Protein AF-A0A2S2NEV3-F1 (afdb_monomer)

Solvent-accessible surface area (backbone atoms only — not comparable to full-atom values): 13981 Å² total; per-residue (Å²): 134,85,84,79,85,77,78,92,77,87,83,81,94,74,100,65,97,70,77,72,80,64,88,46,71,51,73,45,65,53,62,53,90,90,50,100,52,71,47,78,79,48,74,47,76,42,93,80,89,85,88,88,88,67,68,56,50,73,43,74,71,52,70,66,55,52,51,47,40,41,74,64,59,16,31,86,47,95,90,61,68,33,57,37,25,61,34,93,91,41,74,89,42,67,18,40,54,42,71,38,59,64,42,51,47,34,48,52,48,51,51,47,64,70,60,38,57,49,65,53,99,83,68,43,59,28,48,43,63,53,59,54,50,51,40,54,48,30,60,75,70,73,49,69,69,84,44,80,68,44,69,69,57,77,54,28,86,83,48,65,83,46,47,67,49,34,51,43,63,35,21,49,46,44,26,50,40,50,51,48,42,30,75,70,69,42,88,88,31,77,77,42,62,52,32,34,50,50,27,40,50,53,30,48,54,47,34,47,75,64,37,82,35,88,83,34,67,77,56,33,18,54,92,68,82,81,74,75,82,125

Nearest PDB structures (foldseek):
  4nzd-assembly1_A  TM=4.485E-01  e=2.143E+00  Homo sapiens
  4nzd-assembly3_C  TM=4.290E-01  e=2.275E+00  Homo sapiens

Secondary structure (DSSP, 8-state):
----------S--------PPPSEEEEEEEE-SSSS-EEEEEEEEESS------SEEEE---HHHHHHHHHHT-B--SSS-B-EEEETTEEEEEEEEEE-HHHHHHHHHHHHHHHSEEE-TT--EEETHHHHHHHHHHHHHS--SSS---HHHHSGGGSTT-HHHHHHHT-HHHHHHHHHHHHTT-TT-TT-HHHHHHHHHHHHHHHHHT--BTT--GGGB---------

Sequence (230 aa):
LKYKSSSIGNSSTSNDPVLRAATQVLVILVVALDSSWKVPIGYFFHKGFSDIQDPSLTFDGPASHFSMAHTLGANLSTTNMVTFFPHPNDQKKLVHCIIDPCHALKLVRNAWSSMCVIYDGDNNKIDWGYIEKLVTLQENEGLHAGNKLRRRHLEWKQSPMKVNIAAQTLSSSVADAIDFCRSLNMKGFEDSKATTLFIRTIDRWFDILNSRNPHGVGYKSSLRSIKCLR

InterPro domains:
  IPR048365 Transposable element P transposase-like, RNase H domain, N-terminal [PF21787] (9-51)
  IPR048366 Transposable element P transposase-like, GTP-binding insertion domain [PF21788] (102-221)

Structure (mmCIF, N/CA/C/O backbone):
data_AF-A0A2S2NEV3-F1
#
_entry.id   AF-A0A2S2NEV3-F1
#
loop_
_atom_site.group_PDB
_atom_site.id
_atom_site.type_symbol
_atom_site.label_atom_id
_atom_site.label_alt_id
_atom_site.label_comp_id
_atom_site.label_asym_id
_atom_site.label_entity_id
_atom_site.label_seq_id
_atom_site.pdbx_PDB_ins_code
_atom_site.Cartn_x
_atom_site.Cartn_y
_atom_site.Cartn_z
_atom_site.occupancy
_atom_site.B_iso_or_equiv
_atom_site.auth_seq_id
_atom_site.auth_comp_id
_atom_site.auth_asym_id
_atom_site.auth_atom_id
_atom_site.pdbx_PDB_model_num
ATOM 1 N N . LEU A 1 1 ? 39.892 -8.028 -22.884 1.00 31.97 1 LEU A N 1
ATOM 2 C CA . LEU A 1 1 ? 39.213 -7.015 -23.728 1.00 31.97 1 LEU A CA 1
ATOM 3 C C . LEU A 1 1 ? 39.241 -5.688 -22.978 1.00 31.97 1 LEU A C 1
ATOM 5 O O . LEU A 1 1 ? 38.773 -5.637 -21.850 1.00 31.97 1 LEU A O 1
ATOM 9 N N . LYS A 1 2 ? 39.923 -4.677 -23.529 1.00 25.09 2 LYS A N 1
ATOM 10 C CA . LYS A 1 2 ? 40.149 -3.371 -22.887 1.00 25.09 2 LYS A CA 1
ATOM 11 C C . LYS A 1 2 ? 38.822 -2.609 -22.773 1.00 25.09 2 LYS A C 1
ATOM 13 O O . LYS A 1 2 ? 38.193 -2.352 -23.795 1.00 25.09 2 LYS A O 1
ATOM 18 N N . TYR A 1 3 ? 38.424 -2.239 -21.557 1.00 29.52 3 TYR A N 1
ATOM 19 C CA . TYR A 1 3 ? 37.298 -1.333 -21.328 1.00 29.52 3 TYR A CA 1
ATOM 20 C C . TYR A 1 3 ? 37.675 0.071 -21.805 1.00 29.52 3 TYR A C 1
ATOM 22 O O . TYR A 1 3 ? 38.648 0.659 -21.337 1.00 29.52 3 TYR A O 1
ATOM 30 N N . LYS A 1 4 ? 36.914 0.590 -22.768 1.00 25.52 4 LYS A N 1
ATOM 31 C CA . LYS A 1 4 ? 37.020 1.965 -23.249 1.00 25.52 4 LYS A CA 1
ATOM 32 C C . LYS A 1 4 ? 36.006 2.782 -22.450 1.00 25.52 4 LYS A C 1
ATOM 34 O O . LYS A 1 4 ? 34.808 2.679 -22.683 1.00 25.52 4 LYS A O 1
ATOM 39 N N . SER A 1 5 ? 36.479 3.546 -21.472 1.00 32.50 5 SER A N 1
ATOM 40 C CA . SER A 1 5 ? 35.678 4.556 -20.782 1.00 32.50 5 SER A CA 1
ATOM 41 C C . SER A 1 5 ? 35.395 5.699 -21.758 1.00 32.50 5 SER A C 1
ATOM 43 O O . SER A 1 5 ? 36.243 6.565 -21.969 1.00 32.50 5 SER A O 1
ATOM 45 N N . SER A 1 6 ? 34.235 5.687 -22.410 1.00 30.31 6 SER A N 1
ATOM 46 C CA . SER A 1 6 ? 33.765 6.825 -23.197 1.00 30.31 6 SER A CA 1
ATOM 47 C C . SER A 1 6 ? 33.043 7.805 -22.276 1.00 30.31 6 SER A C 1
ATOM 49 O O . SER A 1 6 ? 31.851 7.669 -22.012 1.00 30.31 6 SER A O 1
ATOM 51 N N . SER A 1 7 ? 33.783 8.799 -21.788 1.00 31.41 7 SER A N 1
ATOM 52 C CA . SER A 1 7 ? 33.216 10.059 -21.319 1.00 31.41 7 SER A CA 1
ATOM 53 C C . SER A 1 7 ? 32.557 10.760 -22.510 1.00 31.41 7 SER A C 1
ATOM 55 O O . SER A 1 7 ? 33.251 11.230 -23.414 1.00 31.41 7 SER A O 1
ATOM 57 N N . ILE A 1 8 ? 31.226 10.827 -22.540 1.00 34.75 8 ILE A N 1
ATOM 58 C CA . ILE A 1 8 ? 30.527 11.742 -23.448 1.00 34.75 8 ILE A CA 1
ATOM 59 C C . ILE A 1 8 ? 30.569 13.116 -22.788 1.00 34.75 8 ILE A C 1
ATOM 61 O O . ILE A 1 8 ? 29.787 13.444 -21.903 1.00 34.75 8 ILE A O 1
ATOM 65 N N . GLY A 1 9 ? 31.567 13.880 -23.199 1.00 31.25 9 GLY A N 1
ATOM 66 C CA . GLY A 1 9 ? 31.802 15.251 -22.791 1.00 31.25 9 GLY A CA 1
ATOM 67 C C . GLY A 1 9 ? 32.923 15.790 -23.654 1.00 31.25 9 GLY A C 1
ATOM 68 O O . GLY A 1 9 ? 34.056 15.870 -23.202 1.00 31.25 9 GLY A O 1
ATOM 69 N N . ASN A 1 10 ? 32.629 16.069 -24.923 1.00 32.25 10 ASN A N 1
ATOM 70 C CA . ASN A 1 10 ? 33.569 16.756 -25.794 1.00 32.25 10 ASN A CA 1
ATOM 71 C C . ASN A 1 10 ? 32.846 17.827 -26.607 1.00 32.25 10 ASN A C 1
ATOM 73 O O . ASN A 1 10 ? 32.375 17.582 -27.712 1.00 32.25 10 ASN A O 1
ATOM 77 N N . SER A 1 11 ? 32.837 19.035 -26.053 1.00 30.27 11 SER A N 1
ATOM 78 C CA . SER A 1 11 ? 33.161 20.230 -26.827 1.00 30.27 11 SER A CA 1
ATOM 79 C C . SER A 1 11 ? 33.671 21.328 -25.890 1.00 30.27 11 SER A C 1
ATOM 81 O O . SER A 1 11 ? 32.983 21.714 -24.948 1.00 30.27 11 SER A O 1
ATOM 83 N N . SER A 1 12 ? 34.868 21.823 -26.224 1.00 31.31 12 SER A N 1
ATOM 84 C CA . SER A 1 12 ? 35.506 23.095 -25.836 1.00 31.31 12 SER A CA 1
ATOM 85 C C . SER A 1 12 ? 36.009 23.296 -24.394 1.00 31.31 12 SER A C 1
ATOM 87 O O . SER A 1 12 ? 35.287 23.734 -23.510 1.00 31.31 12 SER A O 1
ATOM 89 N N . THR A 1 13 ? 37.318 23.060 -24.232 1.00 41.06 13 THR A N 1
ATOM 90 C CA . THR A 1 13 ? 38.317 23.998 -23.668 1.00 41.06 13 THR A CA 1
ATOM 91 C C . THR A 1 13 ? 37.894 24.924 -22.515 1.00 41.06 13 THR A C 1
ATOM 93 O O . THR A 1 13 ? 37.503 26.063 -22.760 1.00 41.06 13 THR A O 1
ATOM 96 N N . SER A 1 14 ? 38.160 24.515 -21.272 1.00 31.56 14 SER A N 1
ATOM 97 C CA . SER A 1 14 ? 38.677 25.402 -20.214 1.00 31.56 14 SER A CA 1
ATOM 98 C C . SER A 1 14 ? 39.238 24.580 -19.042 1.00 31.56 14 SER A C 1
ATOM 100 O O . SER A 1 14 ? 38.621 23.631 -18.566 1.00 31.56 14 SER A O 1
ATOM 102 N N . ASN A 1 15 ? 40.447 24.927 -18.594 1.00 40.84 15 ASN A N 1
ATOM 103 C CA . ASN A 1 15 ? 41.057 24.413 -17.367 1.00 40.84 15 ASN A CA 1
ATOM 104 C C . ASN A 1 15 ? 40.393 25.084 -16.152 1.00 40.84 15 ASN A C 1
ATOM 106 O O . ASN A 1 15 ? 40.937 26.054 -15.630 1.00 40.84 15 ASN A O 1
ATOM 110 N N . ASP A 1 16 ? 39.232 24.595 -15.715 1.00 38.81 16 ASP A N 1
ATOM 111 C CA . ASP A 1 16 ? 38.556 25.113 -14.517 1.00 38.81 16 ASP A CA 1
ATOM 112 C C . ASP A 1 16 ? 38.140 23.957 -13.580 1.00 38.81 16 ASP A C 1
ATOM 114 O O . ASP A 1 16 ? 37.270 23.154 -13.936 1.00 38.81 16 ASP A O 1
ATOM 118 N N . PRO A 1 17 ? 38.764 23.794 -12.394 1.00 43.88 17 PRO A N 1
ATOM 119 C CA . PRO A 1 17 ? 38.493 22.690 -11.487 1.00 43.88 17 PRO A CA 1
ATOM 120 C C . PRO A 1 17 ? 37.296 23.032 -10.596 1.00 43.88 17 PRO A C 1
ATOM 122 O O . PRO A 1 17 ? 37.393 23.057 -9.373 1.00 43.88 17 PRO A O 1
ATOM 125 N N . VAL A 1 18 ? 36.134 23.263 -11.198 1.00 44.94 18 VAL A N 1
ATOM 126 C CA . VAL A 1 18 ? 34.861 23.195 -10.475 1.00 44.94 18 VAL A CA 1
ATOM 127 C C . VAL A 1 18 ? 34.041 22.076 -11.096 1.00 44.94 18 VAL A C 1
ATOM 129 O O . VAL A 1 18 ? 33.000 22.281 -11.719 1.00 44.94 18 VAL A O 1
ATOM 132 N N . LEU A 1 19 ? 34.523 20.845 -10.900 1.00 48.38 19 LEU A N 1
ATOM 133 C CA . LEU A 1 19 ? 33.659 19.669 -10.913 1.00 48.38 19 LEU A CA 1
ATOM 134 C C . LEU A 1 19 ? 32.585 19.914 -9.851 1.00 48.38 19 LEU A C 1
ATOM 136 O O . LEU A 1 19 ? 32.807 19.706 -8.660 1.00 48.38 19 LEU A O 1
ATOM 140 N N . ARG A 1 20 ? 31.431 20.439 -10.276 1.00 53.91 20 ARG A N 1
ATOM 141 C CA . ARG A 1 20 ? 30.269 20.624 -9.405 1.00 53.91 20 ARG A CA 1
A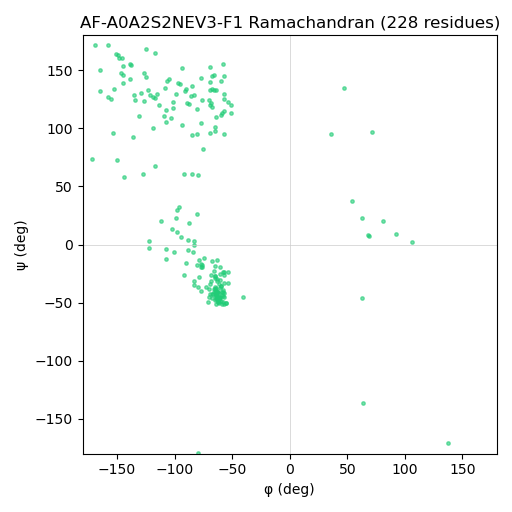TOM 142 C C . ARG A 1 20 ? 29.998 19.294 -8.708 1.00 53.91 20 ARG A C 1
ATOM 144 O O . ARG A 1 20 ? 29.768 18.294 -9.384 1.00 53.91 20 ARG A O 1
ATOM 151 N N . ALA A 1 21 ? 30.049 19.288 -7.378 1.00 62.28 21 ALA A N 1
ATOM 152 C CA . ALA A 1 21 ? 29.855 18.079 -6.591 1.00 62.28 21 ALA A CA 1
ATOM 153 C C . ALA A 1 21 ? 28.527 17.408 -6.976 1.00 62.28 21 ALA A C 1
ATOM 155 O O . ALA A 1 21 ? 27.463 18.034 -6.931 1.00 62.28 21 ALA A O 1
ATOM 156 N N . ALA A 1 22 ? 28.596 16.144 -7.393 1.00 60.12 22 ALA A N 1
ATOM 157 C CA . ALA A 1 22 ? 27.407 15.346 -7.649 1.00 60.12 22 ALA A CA 1
ATOM 158 C C . ALA A 1 22 ? 26.662 15.118 -6.327 1.00 60.12 22 ALA A C 1
ATOM 160 O O . ALA A 1 22 ? 27.270 14.764 -5.319 1.00 60.12 22 ALA A O 1
ATOM 161 N N . THR A 1 23 ? 25.345 15.319 -6.324 1.00 69.62 23 THR A N 1
ATOM 162 C CA . THR A 1 23 ? 24.507 15.140 -5.126 1.00 69.62 23 THR A CA 1
ATOM 163 C C . THR A 1 23 ? 23.960 13.722 -4.999 1.00 69.62 23 THR A C 1
ATOM 165 O O . THR A 1 23 ? 23.457 13.352 -3.942 1.00 69.62 23 THR A O 1
ATOM 168 N N . GLN A 1 24 ? 24.009 12.939 -6.081 1.00 70.38 24 GLN A N 1
ATOM 169 C CA . GLN A 1 24 ? 23.407 11.614 -6.181 1.00 70.38 24 GLN A CA 1
ATOM 170 C C . GLN A 1 24 ? 24.273 10.686 -7.042 1.00 70.38 24 GLN A C 1
ATOM 172 O O . GLN A 1 24 ? 25.008 11.131 -7.929 1.00 70.38 24 GLN A O 1
ATOM 177 N N . VAL A 1 25 ? 24.160 9.385 -6.773 1.00 72.94 25 VAL A N 1
ATOM 178 C CA . VAL A 1 25 ? 24.798 8.309 -7.538 1.00 72.94 25 VAL A CA 1
ATOM 179 C C . VAL A 1 25 ? 23.720 7.319 -7.943 1.00 72.94 25 VAL A C 1
ATOM 181 O O . VAL A 1 25 ? 23.023 6.777 -7.086 1.00 72.94 25 VAL A O 1
ATOM 184 N N . LEU A 1 26 ? 23.594 7.075 -9.242 1.00 67.81 26 LEU A N 1
ATOM 185 C CA . LEU A 1 26 ? 22.795 5.980 -9.770 1.00 67.81 26 LEU A CA 1
ATOM 186 C C . LEU A 1 26 ? 23.665 4.728 -9.800 1.00 67.81 26 LEU A C 1
ATOM 188 O O . LEU A 1 26 ? 24.756 4.760 -10.362 1.00 67.81 26 LEU A O 1
ATOM 192 N N . VAL A 1 27 ? 23.181 3.634 -9.221 1.00 70.50 27 VAL A N 1
ATOM 193 C CA . VAL A 1 27 ? 23.836 2.324 -9.283 1.00 70.50 27 VAL A CA 1
ATOM 194 C C . VAL A 1 27 ? 22.892 1.356 -9.972 1.00 70.50 27 VAL A C 1
ATOM 196 O O . VAL A 1 27 ? 21.741 1.215 -9.565 1.00 70.50 27 VAL A O 1
ATOM 199 N N . ILE A 1 28 ? 23.391 0.681 -11.002 1.00 71.25 28 ILE A N 1
ATOM 200 C CA . ILE A 1 28 ? 22.660 -0.349 -11.733 1.00 71.25 28 ILE A CA 1
ATOM 201 C C . ILE A 1 28 ? 23.155 -1.699 -11.240 1.00 71.25 28 ILE A C 1
ATOM 203 O O . ILE A 1 28 ? 24.352 -1.997 -11.303 1.00 71.25 28 ILE A O 1
ATOM 207 N N . LEU A 1 29 ? 22.229 -2.509 -10.737 1.00 74.00 29 LEU A N 1
ATOM 208 C CA . LEU A 1 29 ? 22.505 -3.861 -10.279 1.00 74.00 29 LEU A CA 1
ATOM 209 C C . LEU A 1 29 ? 21.760 -4.852 -11.160 1.00 74.00 29 LEU A C 1
ATOM 211 O O . LEU A 1 29 ? 20.545 -4.748 -11.299 1.00 74.00 29 LEU A O 1
ATOM 215 N N . VAL A 1 30 ? 22.485 -5.851 -11.656 1.00 71.12 30 VAL A N 1
ATOM 216 C CA . VAL A 1 30 ? 21.875 -7.072 -12.183 1.00 71.12 30 VAL A CA 1
ATOM 217 C C . VAL A 1 30 ? 21.604 -7.979 -10.997 1.00 71.12 30 VAL A C 1
ATOM 219 O O . VAL A 1 30 ? 22.499 -8.235 -10.183 1.00 71.12 30 VAL A O 1
ATOM 222 N N . VAL A 1 31 ? 20.372 -8.460 -10.891 1.00 74.94 31 VAL A N 1
ATOM 223 C CA . VAL A 1 31 ? 19.950 -9.421 -9.871 1.00 74.94 31 VAL A CA 1
ATOM 224 C C . VAL A 1 31 ? 19.421 -10.647 -10.590 1.00 74.94 31 VAL A C 1
ATOM 226 O O . VAL A 1 31 ? 18.575 -10.527 -11.474 1.00 74.94 31 VAL A O 1
ATOM 229 N N . ALA A 1 32 ? 19.922 -11.824 -10.227 1.00 68.94 32 ALA A N 1
ATOM 230 C CA . ALA A 1 32 ? 19.408 -13.050 -10.809 1.00 68.94 32 ALA A CA 1
ATOM 231 C C . ALA A 1 32 ? 17.983 -13.346 -10.339 1.00 68.94 32 ALA A C 1
ATOM 233 O O . ALA A 1 32 ? 17.638 -13.162 -9.173 1.00 68.94 32 ALA A O 1
ATOM 234 N N . LEU A 1 33 ? 17.162 -13.820 -11.277 1.00 69.00 33 LEU A N 1
ATOM 235 C CA . LEU A 1 33 ? 15.772 -14.195 -11.020 1.00 69.00 33 LEU A CA 1
ATOM 236 C C . LEU A 1 33 ? 15.650 -15.618 -10.458 1.00 69.00 33 LEU A C 1
ATOM 238 O O . LEU A 1 33 ? 14.738 -15.901 -9.687 1.00 69.00 33 LEU A O 1
ATOM 242 N N . ASP A 1 34 ? 16.558 -16.510 -10.849 1.00 72.06 34 ASP A N 1
ATOM 243 C CA . ASP A 1 34 ? 16.529 -17.947 -10.553 1.00 72.06 34 ASP A CA 1
ATOM 244 C C . ASP A 1 34 ? 17.583 -18.387 -9.525 1.00 72.06 34 ASP A C 1
ATOM 246 O O . ASP A 1 34 ? 17.635 -19.552 -9.131 1.00 72.06 34 ASP A O 1
ATOM 250 N N . SER A 1 35 ? 18.436 -17.463 -9.084 1.00 66.00 35 SER A N 1
ATOM 251 C CA . SER A 1 35 ? 19.573 -17.747 -8.215 1.00 66.00 35 SER A CA 1
ATOM 252 C C . SER A 1 35 ? 19.886 -16.569 -7.290 1.00 66.00 35 SER A C 1
ATOM 254 O O . SER A 1 35 ? 19.477 -15.434 -7.513 1.00 66.00 35 SER A O 1
ATOM 256 N N . SER A 1 36 ? 20.605 -16.839 -6.201 1.00 75.62 36 SER A N 1
ATOM 257 C CA . SER A 1 36 ? 20.841 -15.863 -5.128 1.00 75.62 36 SER A CA 1
ATOM 258 C C . SER A 1 36 ? 22.124 -15.055 -5.343 1.00 75.62 36 SER A C 1
ATOM 260 O O . SER A 1 36 ? 23.033 -15.106 -4.513 1.00 75.62 36 SER A O 1
ATOM 262 N N . TRP A 1 37 ? 22.216 -14.301 -6.442 1.00 72.69 37 TRP A N 1
ATOM 263 C CA . TRP A 1 37 ? 23.340 -13.387 -6.675 1.00 72.69 37 TRP A CA 1
ATOM 264 C C . TRP A 1 37 ? 22.907 -12.031 -7.239 1.00 72.69 37 TRP A C 1
ATOM 266 O O . TRP A 1 37 ? 21.852 -11.877 -7.853 1.00 72.69 37 TRP A O 1
ATOM 276 N N . LYS A 1 38 ? 23.746 -11.024 -6.983 1.00 80.69 38 LYS A N 1
ATOM 277 C CA . LYS A 1 38 ? 23.597 -9.654 -7.477 1.00 80.69 38 LYS A CA 1
ATOM 278 C C . LYS A 1 38 ? 24.969 -9.059 -7.767 1.00 80.69 38 LYS A C 1
ATOM 280 O O . LYS A 1 38 ? 25.893 -9.266 -6.979 1.00 80.69 38 LYS A O 1
ATOM 285 N N . VAL A 1 39 ? 25.099 -8.319 -8.862 1.00 71.38 39 VAL A N 1
ATOM 286 C CA . VAL A 1 39 ? 26.358 -7.677 -9.267 1.00 71.38 39 VAL A CA 1
ATOM 287 C C . VAL A 1 39 ? 26.077 -6.241 -9.715 1.00 71.38 39 VAL A C 1
ATOM 289 O O . VAL A 1 39 ? 25.188 -6.034 -10.543 1.00 71.38 39 VAL A O 1
ATOM 292 N N . PRO A 1 40 ? 26.802 -5.232 -9.194 1.00 79.62 40 PRO A N 1
ATOM 293 C CA . PRO A 1 40 ? 26.753 -3.889 -9.753 1.00 79.62 40 PRO A CA 1
ATOM 294 C C . PRO A 1 40 ? 27.446 -3.887 -11.119 1.00 79.62 40 PRO A C 1
ATOM 296 O O . PRO A 1 40 ? 28.608 -4.276 -11.228 1.00 79.62 40 PRO A O 1
ATOM 299 N N . ILE A 1 41 ? 26.740 -3.447 -12.157 1.00 78.38 41 ILE A N 1
ATOM 300 C CA . ILE A 1 41 ? 27.264 -3.413 -13.534 1.00 78.38 41 ILE A CA 1
ATOM 301 C C . ILE A 1 41 ? 27.571 -1.999 -14.023 1.00 78.38 41 ILE A C 1
ATOM 303 O O . ILE A 1 41 ? 28.251 -1.825 -15.031 1.00 78.38 41 ILE A O 1
ATOM 307 N N . GLY A 1 42 ? 27.106 -0.983 -13.299 1.00 69.62 42 GLY A N 1
ATOM 308 C CA . GLY A 1 42 ? 27.359 0.407 -13.638 1.00 69.62 42 GLY A CA 1
ATOM 309 C C . GLY A 1 42 ? 27.041 1.344 -12.486 1.00 69.62 42 GLY A C 1
ATOM 310 O O . GLY A 1 42 ? 26.164 1.071 -11.662 1.00 69.62 42 GLY A O 1
ATOM 311 N N . TYR A 1 43 ? 27.760 2.459 -12.442 1.00 73.31 43 TYR A N 1
ATOM 312 C CA . TYR A 1 43 ? 27.450 3.579 -11.568 1.00 73.31 43 TYR A CA 1
ATOM 313 C C . TYR A 1 43 ? 27.659 4.894 -12.316 1.00 73.31 43 TYR A C 1
ATOM 315 O O . TYR A 1 43 ? 28.599 5.033 -13.100 1.00 73.31 43 TYR A O 1
ATOM 323 N N . PHE A 1 44 ? 26.784 5.862 -12.063 1.00 72.19 44 PHE A N 1
ATOM 324 C CA . PHE A 1 44 ? 26.811 7.167 -12.713 1.00 72.19 44 PHE A CA 1
ATOM 325 C C . PHE A 1 44 ? 26.615 8.263 -11.664 1.00 72.19 44 PHE A C 1
ATOM 327 O O . PHE A 1 44 ? 25.636 8.261 -10.919 1.00 72.19 44 PHE A O 1
ATOM 334 N N . PHE A 1 45 ? 27.558 9.203 -11.605 1.00 69.88 45 PHE A N 1
ATOM 335 C CA . PHE A 1 45 ? 27.448 10.421 -10.801 1.00 69.88 45 PHE A CA 1
ATOM 336 C C . PHE A 1 45 ? 26.750 11.485 -11.641 1.00 69.88 45 PHE A C 1
ATOM 338 O O . PHE A 1 45 ? 27.229 11.798 -12.732 1.00 69.88 45 PHE A O 1
ATOM 345 N N . HIS A 1 46 ? 25.612 12.019 -11.191 1.00 61.53 46 HIS A N 1
ATOM 346 C CA . HIS A 1 46 ? 24.818 12.887 -12.062 1.00 61.53 46 HIS A CA 1
ATOM 347 C C . HIS A 1 46 ? 23.863 13.838 -11.295 1.00 61.53 46 HIS A C 1
ATOM 349 O O . HIS A 1 46 ? 23.710 13.750 -10.076 1.00 61.53 46 HIS A O 1
ATOM 355 N N . LYS A 1 47 ? 23.244 14.777 -12.033 1.00 54.84 47 LYS A N 1
ATOM 356 C CA . LYS A 1 47 ? 22.220 15.760 -11.619 1.00 54.84 47 LYS A CA 1
ATOM 357 C C . LYS A 1 47 ? 20.952 15.727 -12.542 1.00 54.84 47 LYS A C 1
ATOM 359 O O . LYS A 1 47 ? 20.670 16.729 -13.189 1.00 54.84 47 LYS A O 1
ATOM 364 N N . GLY A 1 48 ? 20.221 14.596 -12.649 1.00 49.84 48 GLY A N 1
ATOM 365 C CA . GLY A 1 48 ? 19.341 14.220 -13.806 1.00 49.84 48 GLY A CA 1
ATOM 366 C C . GLY A 1 48 ? 19.431 12.728 -14.269 1.00 49.84 48 GLY A C 1
ATOM 367 O O . GLY A 1 48 ? 20.037 11.929 -13.567 1.00 49.84 48 GLY A O 1
ATOM 368 N N . PHE A 1 49 ? 18.847 12.286 -15.396 1.00 52.41 49 PHE A N 1
ATOM 369 C CA . PHE A 1 49 ? 18.895 10.861 -15.834 1.00 52.41 49 PHE A CA 1
ATOM 370 C C . PHE A 1 49 ? 18.927 10.681 -17.368 1.00 52.41 49 PHE A C 1
ATOM 372 O O . PHE A 1 49 ? 18.275 11.453 -18.068 1.00 52.41 49 PHE A O 1
ATOM 379 N N . SER A 1 50 ? 19.597 9.622 -17.866 1.00 41.28 50 SER A N 1
ATOM 380 C CA . SER A 1 50 ? 19.423 9.050 -19.224 1.00 41.28 50 SER A CA 1
ATOM 381 C C . SER A 1 50 ? 19.897 7.573 -19.336 1.00 41.28 50 SER A C 1
ATOM 383 O O . SER A 1 50 ? 21.041 7.294 -18.983 1.00 41.28 50 SER A O 1
ATOM 385 N N . ASP A 1 51 ? 18.999 6.708 -19.843 1.00 41.88 51 ASP A N 1
ATOM 386 C CA . ASP A 1 51 ? 19.044 5.336 -20.432 1.00 41.88 51 ASP A CA 1
ATOM 387 C C . ASP A 1 51 ? 19.815 4.136 -19.815 1.00 41.88 51 ASP A C 1
ATOM 389 O O . ASP A 1 51 ? 20.989 4.215 -19.464 1.00 41.88 51 ASP A O 1
ATOM 393 N N . ILE A 1 52 ? 19.137 2.964 -19.765 1.00 48.31 52 ILE A N 1
ATOM 394 C CA . ILE A 1 52 ? 19.606 1.663 -19.217 1.00 48.31 52 ILE A CA 1
ATOM 395 C C . ILE A 1 52 ? 19.056 0.465 -20.039 1.00 48.31 52 ILE A C 1
ATOM 397 O O . ILE A 1 52 ? 17.914 0.507 -20.489 1.00 48.31 52 ILE A O 1
ATOM 401 N N . GLN A 1 53 ? 19.832 -0.627 -20.178 1.00 39.47 53 GLN A N 1
ATOM 402 C CA . GLN A 1 53 ? 19.430 -1.929 -20.762 1.00 39.47 53 GLN A CA 1
ATOM 403 C C . GLN A 1 53 ? 19.517 -3.068 -19.718 1.00 39.47 53 GLN A C 1
ATOM 405 O O . GLN A 1 53 ? 20.588 -3.243 -19.144 1.00 39.47 53 GLN A O 1
ATOM 410 N N . ASP A 1 54 ? 18.446 -3.852 -19.495 1.00 46.94 54 ASP A N 1
ATOM 411 C CA . ASP A 1 54 ? 18.451 -5.140 -18.746 1.00 46.94 54 ASP A CA 1
ATOM 412 C C . ASP A 1 54 ? 17.098 -5.887 -18.928 1.00 46.94 54 ASP A C 1
ATOM 414 O O . ASP A 1 54 ? 16.203 -5.274 -19.493 1.00 46.94 54 ASP A O 1
ATOM 418 N N . PRO A 1 55 ? 16.870 -7.156 -18.505 1.00 49.56 55 PRO A N 1
ATOM 419 C CA . PRO A 1 55 ? 15.639 -7.915 -18.798 1.00 49.56 55 PRO A CA 1
ATOM 420 C C . PRO A 1 55 ? 14.433 -7.552 -17.911 1.00 49.56 55 PRO A C 1
ATOM 422 O O . PRO A 1 55 ? 13.295 -7.893 -18.237 1.00 49.56 55 PRO A O 1
ATOM 425 N N . SER A 1 56 ? 14.647 -6.826 -16.812 1.00 50.31 56 SER A N 1
ATOM 426 C CA . SER A 1 56 ? 13.573 -6.171 -16.061 1.00 50.31 56 SER A CA 1
ATOM 427 C C . SER A 1 56 ? 14.098 -4.942 -15.327 1.00 50.31 56 SER A C 1
ATOM 429 O O . SER A 1 56 ? 15.127 -5.025 -14.657 1.00 50.31 56 SER A O 1
ATOM 431 N N . LEU A 1 57 ? 13.382 -3.823 -15.407 1.00 62.88 57 LEU A N 1
ATOM 432 C CA . LEU A 1 57 ? 13.764 -2.560 -14.780 1.00 62.88 57 LEU A CA 1
ATOM 433 C C . LEU A 1 57 ? 12.930 -2.342 -13.513 1.00 62.88 57 LEU A C 1
ATOM 435 O O . LEU A 1 57 ? 11.732 -2.080 -13.610 1.00 62.88 57 LEU A O 1
ATOM 439 N N . THR A 1 58 ? 13.557 -2.451 -12.335 1.00 60.38 58 THR A N 1
ATOM 440 C CA . THR A 1 58 ? 12.906 -2.139 -11.049 1.00 60.38 58 THR A CA 1
ATOM 441 C C . THR A 1 58 ? 13.275 -0.741 -10.581 1.00 60.38 58 THR A C 1
ATOM 443 O O . THR A 1 58 ? 14.458 -0.412 -10.507 1.00 60.38 58 THR A O 1
ATOM 446 N N . PHE A 1 59 ? 12.285 0.073 -10.222 1.00 66.62 59 PHE A N 1
ATOM 447 C CA . PHE A 1 59 ? 12.526 1.427 -9.725 1.00 66.62 59 PHE A CA 1
ATOM 448 C C . PHE A 1 59 ? 11.525 1.866 -8.657 1.00 66.62 59 PHE A C 1
ATOM 450 O O . PHE A 1 59 ? 10.434 1.315 -8.513 1.00 66.62 59 PHE A O 1
ATOM 457 N N . ASP A 1 60 ? 11.917 2.882 -7.894 1.00 64.44 60 ASP A N 1
ATOM 458 C CA . ASP A 1 60 ? 11.203 3.393 -6.722 1.00 64.44 60 ASP A CA 1
ATOM 459 C C . ASP A 1 60 ? 10.161 4.486 -7.049 1.00 64.44 60 ASP A C 1
ATOM 461 O O . ASP A 1 60 ? 9.527 5.010 -6.149 1.00 64.44 60 ASP A O 1
ATOM 465 N N . GLY A 1 61 ? 9.928 4.823 -8.321 1.00 60.84 61 GLY A N 1
ATOM 466 C CA . GLY A 1 61 ? 8.789 5.660 -8.742 1.00 60.84 61 GLY A CA 1
ATOM 467 C C . GLY A 1 61 ? 8.862 7.204 -8.625 1.00 60.84 61 GLY A C 1
ATOM 468 O O . GLY A 1 61 ? 7.806 7.830 -8.652 1.00 60.84 61 GLY A O 1
ATOM 469 N N . PRO A 1 62 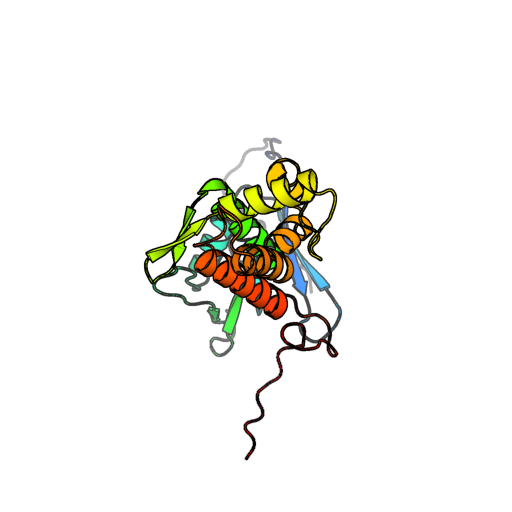? 10.015 7.892 -8.527 1.00 72.50 62 PRO A N 1
ATOM 470 C CA . PRO A 1 62 ? 10.138 9.303 -8.890 1.00 72.50 62 PRO A CA 1
ATOM 471 C C . PRO A 1 62 ? 9.735 9.582 -10.344 1.00 72.50 62 PRO A C 1
ATOM 473 O O . PRO A 1 62 ? 9.875 8.727 -11.221 1.00 72.50 62 PRO A O 1
ATOM 476 N N . ALA A 1 63 ? 9.333 10.826 -10.631 1.00 71.50 63 ALA A N 1
ATOM 477 C CA . ALA A 1 63 ? 8.975 11.278 -11.982 1.00 71.50 63 ALA A CA 1
ATOM 478 C C . ALA A 1 63 ? 10.078 11.010 -13.024 1.00 71.50 63 ALA A C 1
ATOM 480 O O . ALA A 1 63 ? 9.785 10.683 -14.171 1.00 71.50 63 ALA A O 1
ATOM 481 N N . SER A 1 64 ? 11.347 11.079 -12.619 1.00 70.81 64 SER A N 1
ATOM 482 C CA . SER A 1 64 ? 12.481 10.751 -13.483 1.00 70.81 64 SER A CA 1
ATOM 483 C C . SER A 1 64 ? 12.518 9.281 -13.902 1.00 70.81 64 SER A C 1
ATOM 485 O O . SER A 1 64 ? 12.871 8.989 -15.040 1.00 70.81 64 SER A O 1
ATOM 487 N N . HIS A 1 65 ? 12.127 8.352 -13.026 1.00 75.56 65 HIS A N 1
ATOM 488 C CA . HIS A 1 65 ? 12.089 6.926 -13.356 1.00 75.56 65 HIS A CA 1
ATOM 489 C C . HIS A 1 65 ? 10.929 6.597 -14.295 1.00 75.56 65 HIS A C 1
ATOM 491 O O . HIS A 1 65 ? 11.098 5.813 -15.226 1.00 75.56 65 HIS A O 1
ATOM 497 N N . PHE A 1 66 ? 9.786 7.266 -14.123 1.00 75.62 66 PHE A N 1
ATOM 498 C CA . PHE A 1 66 ? 8.688 7.190 -15.086 1.00 75.62 66 PHE A CA 1
ATOM 499 C C . PHE A 1 66 ? 9.074 7.775 -16.448 1.00 75.62 66 PHE A C 1
ATOM 501 O O . PHE A 1 66 ? 8.796 7.155 -17.472 1.00 75.62 66 PHE A O 1
ATOM 508 N N . SER A 1 67 ? 9.767 8.919 -16.469 1.00 76.31 67 SER A N 1
ATOM 509 C CA . SER A 1 67 ? 10.283 9.507 -17.710 1.00 76.31 67 SER A CA 1
ATOM 510 C C . SER A 1 67 ? 11.278 8.579 -18.402 1.00 76.31 67 SER A C 1
ATOM 512 O O . SER A 1 67 ? 11.214 8.429 -19.614 1.00 76.31 67 SER A O 1
ATOM 514 N N . MET A 1 68 ? 12.168 7.931 -17.646 1.00 76.81 68 MET A N 1
ATOM 515 C CA . MET A 1 68 ? 13.108 6.947 -18.182 1.00 76.81 68 MET A CA 1
ATOM 516 C C . MET A 1 68 ? 12.372 5.748 -18.793 1.00 76.81 68 MET A C 1
ATOM 518 O O . MET A 1 68 ? 12.649 5.386 -19.931 1.00 76.81 68 MET A O 1
ATOM 522 N N . ALA A 1 69 ? 11.408 5.158 -18.078 1.00 79.44 69 ALA A N 1
ATOM 523 C CA . ALA A 1 69 ? 10.613 4.047 -18.602 1.00 79.44 69 ALA A CA 1
ATOM 524 C C . ALA A 1 69 ? 9.876 4.435 -19.899 1.00 79.44 69 ALA A C 1
ATOM 526 O O . ALA A 1 69 ? 9.885 3.662 -20.856 1.00 79.44 69 ALA A O 1
ATOM 527 N N . HIS A 1 70 ? 9.326 5.654 -19.952 1.00 82.69 70 HIS A N 1
ATOM 528 C CA . HIS A 1 70 ? 8.693 6.212 -21.147 1.00 82.69 70 HIS A CA 1
ATOM 529 C C . HIS A 1 70 ? 9.663 6.350 -22.321 1.00 82.69 70 HIS A C 1
ATOM 531 O O . HIS A 1 70 ? 9.340 5.921 -23.426 1.00 82.69 70 HIS A O 1
ATOM 537 N N . THR A 1 71 ? 10.862 6.891 -22.093 1.00 83.25 71 THR A N 1
ATOM 538 C CA . THR A 1 71 ? 11.906 6.992 -23.128 1.00 83.25 71 THR A CA 1
ATOM 539 C C . THR A 1 71 ? 12.310 5.621 -23.671 1.00 83.25 71 THR A C 1
ATOM 541 O O . THR A 1 71 ? 12.534 5.481 -24.870 1.00 83.25 71 THR A O 1
ATOM 544 N N . LEU A 1 72 ? 12.333 4.594 -22.817 1.00 81.50 72 LEU A N 1
ATOM 545 C CA . LEU A 1 72 ? 12.646 3.219 -23.214 1.00 81.50 72 LEU A CA 1
ATOM 546 C C . LEU A 1 72 ? 11.501 2.526 -23.974 1.00 81.50 72 LEU A C 1
ATOM 548 O O . LEU A 1 72 ? 11.724 1.474 -24.564 1.00 81.50 72 LEU A O 1
ATOM 552 N N . GLY A 1 73 ? 10.299 3.110 -24.002 1.00 83.38 73 GLY A N 1
ATOM 553 C CA . GLY A 1 73 ? 9.136 2.594 -24.731 1.00 83.38 73 GLY A CA 1
ATOM 554 C C . GLY A 1 73 ? 8.050 1.960 -23.856 1.00 83.38 73 GLY A C 1
ATOM 555 O O . GLY A 1 73 ? 7.041 1.503 -24.390 1.00 83.38 73 GLY A O 1
ATOM 556 N N . ALA A 1 74 ? 8.212 1.956 -22.529 1.00 85.31 74 ALA A N 1
ATOM 557 C CA . ALA A 1 74 ? 7.175 1.528 -21.593 1.00 85.31 74 ALA A CA 1
ATOM 558 C C . ALA A 1 74 ? 6.287 2.714 -21.177 1.00 85.31 74 ALA A C 1
ATOM 560 O O . ALA A 1 74 ? 6.777 3.765 -20.782 1.00 85.31 74 ALA A O 1
ATOM 561 N N . ASN A 1 75 ? 4.969 2.547 -21.179 1.00 85.19 75 ASN A N 1
ATOM 562 C CA . ASN A 1 75 ? 4.020 3.560 -20.725 1.00 85.19 75 ASN A CA 1
ATOM 563 C C . ASN A 1 75 ? 3.375 3.127 -19.403 1.00 85.19 75 ASN A C 1
ATOM 565 O O . ASN A 1 75 ? 2.579 2.201 -19.372 1.00 85.19 75 ASN A O 1
ATOM 569 N N . LEU A 1 76 ? 3.683 3.798 -18.295 1.00 80.69 76 LEU A N 1
ATOM 570 C CA . LEU A 1 76 ? 3.079 3.485 -16.991 1.00 80.69 76 LEU A CA 1
ATOM 571 C C . LEU A 1 76 ? 1.922 4.424 -16.619 1.00 80.69 76 LEU A C 1
ATOM 573 O O . LEU A 1 76 ? 1.595 4.569 -15.443 1.00 80.69 76 LEU A O 1
ATOM 577 N N . SER A 1 77 ? 1.301 5.063 -17.615 1.00 80.38 77 SER A N 1
ATOM 578 C CA . SER A 1 77 ? 0.053 5.806 -17.437 1.00 80.38 77 SER A CA 1
ATOM 579 C C . SER A 1 77 ? -1.099 4.871 -17.062 1.00 80.38 77 SER A C 1
ATOM 581 O O . SER A 1 77 ? -1.199 3.750 -17.560 1.00 80.38 77 SER A O 1
ATOM 583 N N . THR A 1 78 ? -2.023 5.367 -16.239 1.00 75.31 78 THR A N 1
ATOM 584 C CA . THR A 1 78 ? -3.232 4.640 -15.823 1.00 75.31 78 THR A CA 1
ATOM 585 C C . THR A 1 78 ? -4.206 4.374 -16.971 1.00 75.31 78 THR A C 1
ATOM 587 O O . THR A 1 78 ? -5.007 3.451 -16.883 1.00 75.31 78 THR A O 1
ATOM 590 N N . THR A 1 79 ? -4.150 5.162 -18.049 1.00 78.12 79 THR A N 1
ATOM 591 C CA . THR A 1 79 ? -5.094 5.076 -19.176 1.00 78.12 79 THR A CA 1
ATOM 592 C C . THR A 1 79 ? -4.636 4.158 -20.304 1.00 78.12 79 THR A C 1
ATOM 594 O O . THR A 1 79 ? -5.470 3.641 -21.041 1.00 78.12 79 THR A O 1
ATOM 597 N N . ASN A 1 80 ? -3.327 3.961 -20.467 1.00 82.50 80 ASN A N 1
ATOM 598 C CA . ASN A 1 80 ? -2.760 3.162 -21.552 1.00 82.50 80 ASN A CA 1
ATOM 599 C C . ASN A 1 80 ? -1.452 2.511 -21.095 1.00 82.50 80 ASN A C 1
ATOM 601 O O . ASN A 1 80 ? -0.355 2.950 -21.448 1.00 82.50 80 ASN A O 1
ATOM 605 N N . MET A 1 81 ? -1.588 1.507 -20.231 1.00 85.75 81 MET A N 1
ATOM 606 C CA . MET A 1 81 ? -0.454 0.893 -19.559 1.00 85.75 81 MET A CA 1
ATOM 607 C C . MET A 1 81 ? 0.255 -0.119 -20.471 1.00 85.75 81 MET A C 1
ATOM 609 O O . MET A 1 81 ? -0.295 -1.157 -20.826 1.00 85.75 81 MET A O 1
ATOM 613 N N . VAL A 1 82 ? 1.512 0.165 -20.790 1.00 87.00 82 VAL A N 1
ATOM 614 C CA . VAL A 1 82 ? 2.470 -0.714 -21.459 1.00 87.00 82 VAL A CA 1
ATOM 615 C C . VAL A 1 82 ? 3.648 -0.920 -20.507 1.00 87.00 82 VAL A C 1
ATOM 617 O O . VAL A 1 82 ? 4.517 -0.065 -20.369 1.00 87.00 82 VAL A O 1
ATOM 620 N N . THR A 1 83 ? 3.680 -2.050 -19.806 1.00 85.25 83 THR A N 1
ATOM 621 C CA . THR A 1 83 ? 4.649 -2.321 -18.724 1.00 85.25 83 THR A CA 1
ATOM 622 C C . THR A 1 83 ? 5.961 -2.935 -19.203 1.00 85.25 83 THR A C 1
ATOM 624 O O . THR A 1 83 ? 6.688 -3.540 -18.416 1.00 85.25 83 THR A O 1
ATOM 627 N N . PHE A 1 84 ? 6.276 -2.827 -20.489 1.00 86.81 84 PHE A N 1
ATOM 628 C CA . PHE A 1 84 ? 7.465 -3.437 -21.065 1.00 86.81 84 PHE A CA 1
ATOM 629 C C . PHE A 1 84 ? 7.978 -2.655 -22.268 1.00 86.81 84 PHE A C 1
ATOM 631 O O . PHE A 1 84 ? 7.253 -1.860 -22.861 1.00 86.81 84 PHE A O 1
ATOM 638 N N . PHE A 1 85 ? 9.217 -2.933 -22.651 1.00 86.81 85 PHE A N 1
ATOM 639 C CA . PHE A 1 85 ? 9.813 -2.471 -23.898 1.00 86.81 85 PHE A CA 1
ATOM 640 C C . PHE A 1 85 ? 10.649 -3.589 -24.542 1.00 86.81 85 PHE A C 1
ATOM 642 O O . PHE A 1 85 ? 11.059 -4.521 -23.845 1.00 86.81 85 PHE A O 1
ATOM 649 N N . PRO A 1 86 ? 10.867 -3.579 -25.869 1.00 85.06 86 PRO A N 1
ATOM 650 C CA . PRO A 1 86 ? 11.643 -4.622 -26.531 1.00 85.06 86 PRO A CA 1
ATOM 651 C C . PRO A 1 86 ? 13.116 -4.569 -26.117 1.00 85.06 86 PRO A C 1
ATOM 653 O O . PRO A 1 86 ? 13.697 -3.498 -25.943 1.00 85.06 86 PRO A O 1
ATOM 656 N N . HIS A 1 87 ? 13.746 -5.736 -26.009 1.00 83.19 87 HIS A N 1
ATOM 657 C CA . HIS A 1 87 ? 15.167 -5.820 -25.730 1.00 83.19 87 HIS A CA 1
ATOM 658 C C . HIS A 1 87 ? 15.961 -5.205 -26.901 1.00 83.19 87 HIS A C 1
ATOM 660 O O . HIS A 1 87 ? 15.727 -5.543 -28.064 1.00 83.19 87 HIS A O 1
ATOM 666 N N . PRO A 1 88 ? 16.948 -4.344 -26.619 1.00 80.31 88 PRO A N 1
ATOM 667 C CA . PRO A 1 88 ? 17.635 -3.513 -27.614 1.00 80.31 88 PRO A CA 1
ATOM 668 C C . PRO A 1 88 ? 18.363 -4.311 -28.701 1.00 80.31 88 PRO A C 1
ATOM 670 O O . PRO A 1 88 ? 18.448 -3.862 -29.839 1.00 80.31 88 PRO A O 1
ATOM 673 N N . ASN A 1 89 ? 18.856 -5.508 -28.366 1.00 83.38 89 ASN A N 1
ATOM 674 C CA . ASN A 1 89 ? 19.542 -6.396 -29.313 1.00 83.38 89 ASN A CA 1
ATOM 675 C C . ASN A 1 89 ? 18.650 -7.532 -29.852 1.00 83.38 89 ASN A C 1
ATOM 677 O O . ASN A 1 89 ? 19.096 -8.294 -30.704 1.00 83.38 89 ASN A O 1
ATOM 681 N N . ASP A 1 90 ? 17.427 -7.699 -29.333 1.00 86.00 90 ASP A N 1
ATOM 682 C CA . ASP A 1 90 ? 16.521 -8.787 -29.732 1.00 86.00 90 ASP A CA 1
ATOM 683 C C . ASP A 1 90 ? 15.063 -8.378 -29.502 1.00 86.00 90 ASP A C 1
ATOM 685 O O . ASP A 1 90 ? 14.520 -8.540 -28.412 1.00 86.00 90 ASP A O 1
ATOM 689 N N . GLN A 1 91 ? 14.402 -7.882 -30.548 1.00 84.19 91 GLN A N 1
ATOM 690 C C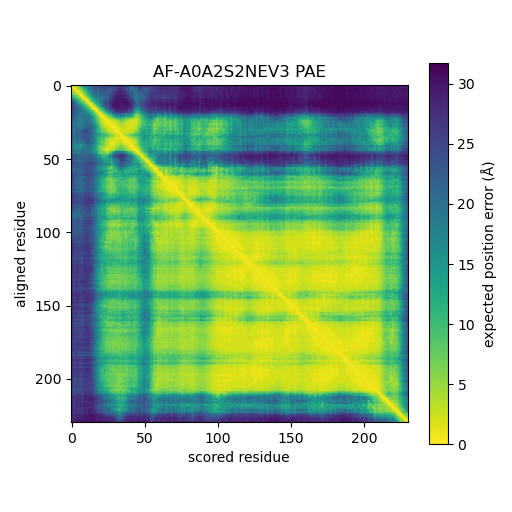A . GLN A 1 91 ? 13.028 -7.378 -30.450 1.00 84.19 91 GLN A CA 1
ATOM 691 C C . GLN A 1 91 ? 11.992 -8.441 -30.049 1.00 84.19 91 GLN A C 1
ATOM 693 O O . GLN A 1 91 ? 10.869 -8.089 -29.697 1.00 84.19 91 GLN A O 1
ATOM 698 N N . LYS A 1 92 ? 12.342 -9.736 -30.085 1.00 86.25 92 LYS A N 1
ATOM 699 C CA . LYS A 1 92 ? 11.449 -10.815 -29.636 1.00 86.25 92 LYS A CA 1
ATOM 700 C C . LYS A 1 92 ? 11.449 -10.985 -28.119 1.00 86.25 92 LYS A C 1
ATOM 702 O O . LYS A 1 92 ? 10.545 -11.623 -27.584 1.00 86.25 92 LYS A O 1
ATOM 707 N N . LYS A 1 93 ? 12.457 -10.451 -27.426 1.00 84.56 93 LYS A N 1
ATOM 708 C CA . LYS A 1 93 ? 12.545 -10.476 -25.964 1.00 84.56 93 LYS A CA 1
ATOM 709 C C . LYS A 1 93 ? 12.000 -9.175 -25.405 1.00 84.56 93 LYS A C 1
ATOM 711 O O . LYS A 1 93 ? 12.284 -8.104 -25.930 1.00 84.56 93 LYS A O 1
ATOM 716 N N . LEU A 1 94 ? 11.233 -9.276 -24.328 1.00 85.94 94 LEU A N 1
ATOM 717 C CA . LEU A 1 94 ? 10.647 -8.126 -23.653 1.00 85.94 94 LEU A CA 1
ATOM 718 C C . LEU A 1 94 ? 11.369 -7.870 -22.337 1.00 85.94 94 LEU A C 1
ATOM 720 O O . LEU A 1 94 ? 11.710 -8.802 -21.609 1.00 85.94 94 LEU A O 1
ATOM 724 N N . VAL A 1 95 ? 11.570 -6.592 -22.052 1.00 83.88 95 VAL A N 1
ATOM 725 C CA . VAL A 1 95 ? 12.058 -6.079 -20.782 1.00 83.88 95 VAL A CA 1
ATOM 726 C C . VAL A 1 95 ? 10.873 -5.540 -20.007 1.00 83.88 95 VAL A C 1
ATOM 728 O O . VAL A 1 95 ? 10.236 -4.590 -20.454 1.00 83.88 95 VAL A O 1
ATOM 731 N N . HIS A 1 96 ? 10.578 -6.120 -18.847 1.00 84.06 96 HIS A N 1
ATOM 732 C CA . HIS A 1 96 ? 9.443 -5.686 -18.031 1.00 84.06 96 HIS A CA 1
ATOM 733 C C . HIS A 1 96 ? 9.845 -4.610 -17.016 1.00 84.06 96 HIS A C 1
ATOM 735 O O . HIS A 1 96 ? 10.809 -4.765 -16.269 1.00 84.06 96 HIS A O 1
ATOM 741 N N . CYS A 1 97 ? 9.072 -3.531 -16.949 1.00 81.00 97 CYS A N 1
ATOM 742 C CA . CYS A 1 97 ? 9.205 -2.481 -15.947 1.00 81.00 97 CYS A CA 1
ATOM 743 C C . CYS A 1 97 ? 8.347 -2.824 -14.727 1.00 81.00 97 CYS A C 1
ATOM 745 O O . CYS A 1 97 ? 7.130 -2.980 -14.840 1.00 81.00 97 CYS A O 1
ATOM 747 N N . ILE A 1 98 ? 8.977 -2.915 -13.557 1.00 81.62 98 ILE A N 1
ATOM 748 C CA . ILE A 1 98 ? 8.320 -3.269 -12.297 1.00 81.62 98 ILE A CA 1
ATOM 749 C C . ILE A 1 98 ? 8.563 -2.146 -11.288 1.00 81.62 98 ILE A C 1
ATOM 751 O O . ILE A 1 98 ? 9.678 -1.664 -11.112 1.00 81.62 98 ILE A O 1
ATOM 755 N N . ILE A 1 99 ? 7.512 -1.714 -10.601 1.00 81.31 99 ILE A N 1
ATOM 756 C CA . ILE A 1 99 ? 7.645 -0.749 -9.506 1.00 81.31 99 ILE A CA 1
ATOM 757 C C . ILE A 1 99 ? 7.981 -1.518 -8.230 1.00 81.31 99 ILE A C 1
ATOM 759 O O . ILE A 1 99 ? 7.347 -2.536 -7.952 1.00 81.31 99 ILE A O 1
ATOM 763 N N . ASP A 1 100 ? 8.934 -1.022 -7.436 1.00 85.00 100 ASP A N 1
ATOM 764 C CA . ASP A 1 100 ? 9.246 -1.607 -6.128 1.00 85.00 100 ASP A CA 1
ATOM 765 C C . ASP A 1 100 ? 7.984 -1.633 -5.234 1.00 85.00 100 ASP A C 1
ATOM 767 O O . ASP A 1 100 ? 7.499 -0.566 -4.825 1.00 85.00 100 ASP A O 1
ATOM 771 N N . PRO A 1 101 ? 7.467 -2.823 -4.862 1.00 86.88 101 PRO A N 1
ATOM 772 C CA . PRO A 1 101 ? 6.270 -2.945 -4.035 1.00 86.88 101 PRO A CA 1
ATOM 773 C C . PRO A 1 101 ? 6.429 -2.274 -2.669 1.00 86.88 101 PRO A C 1
ATOM 775 O O . PRO A 1 101 ? 5.488 -1.671 -2.151 1.00 86.88 101 PRO A O 1
ATOM 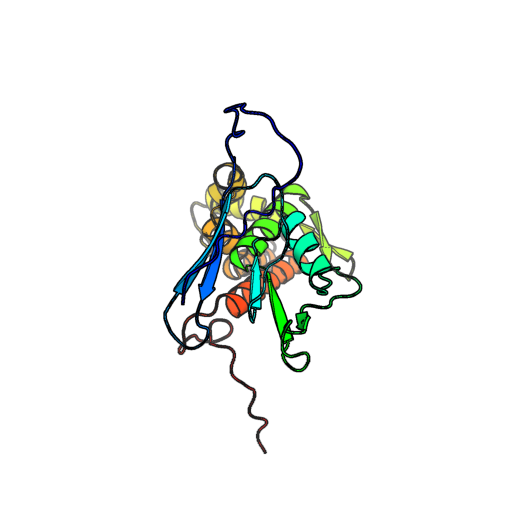778 N N . CYS A 1 102 ? 7.633 -2.334 -2.085 1.00 89.62 102 CYS A N 1
ATOM 779 C CA . CYS A 1 102 ? 7.922 -1.700 -0.802 1.00 89.62 102 CYS A CA 1
ATOM 780 C C . CYS A 1 102 ? 7.830 -0.179 -0.906 1.00 89.62 102 CYS A C 1
ATOM 782 O O . CYS A 1 102 ? 7.360 0.481 0.027 1.00 89.62 102 CYS A O 1
ATOM 784 N N . HIS A 1 103 ? 8.281 0.390 -2.026 1.00 88.00 103 HIS A N 1
ATOM 785 C CA . HIS A 1 103 ? 8.152 1.817 -2.267 1.00 88.00 103 HIS A CA 1
ATOM 786 C C . HIS A 1 103 ? 6.702 2.223 -2.530 1.00 88.00 103 HIS A C 1
ATOM 788 O O . HIS A 1 103 ? 6.194 3.124 -1.858 1.00 88.00 103 HIS A O 1
ATOM 794 N N . ALA A 1 104 ? 6.015 1.526 -3.432 1.00 90.19 104 ALA A N 1
ATOM 795 C CA . ALA A 1 104 ? 4.623 1.810 -3.757 1.00 90.19 104 ALA A CA 1
ATOM 796 C C . ALA A 1 104 ? 3.703 1.721 -2.523 1.00 90.19 104 ALA A C 1
ATOM 798 O O . ALA A 1 104 ? 2.885 2.614 -2.317 1.00 90.19 104 ALA A O 1
ATOM 799 N N . LEU A 1 105 ? 3.911 0.756 -1.619 1.00 94.31 105 LEU A N 1
ATOM 800 C CA . LEU A 1 105 ? 3.160 0.677 -0.359 1.00 94.31 105 LEU A CA 1
ATOM 801 C C . LEU A 1 105 ? 3.328 1.935 0.515 1.00 94.31 105 LEU A C 1
ATOM 803 O O . LEU A 1 105 ? 2.364 2.433 1.103 1.00 94.31 105 LEU A O 1
ATOM 807 N N . LYS A 1 106 ? 4.550 2.485 0.588 1.00 93.12 106 LYS A N 1
ATOM 808 C CA . LYS A 1 106 ? 4.812 3.740 1.311 1.00 93.12 106 LYS A CA 1
ATOM 809 C C . LYS A 1 106 ? 4.103 4.918 0.650 1.00 93.12 106 LYS A C 1
ATOM 811 O O . LYS A 1 106 ? 3.559 5.750 1.373 1.00 93.12 106 LYS A O 1
ATOM 816 N N . LEU A 1 107 ? 4.098 4.986 -0.684 1.00 91.25 107 LEU A N 1
ATOM 817 C CA . LEU A 1 107 ? 3.393 6.034 -1.426 1.00 91.25 107 LEU A CA 1
ATOM 818 C C . LEU A 1 107 ? 1.885 5.965 -1.193 1.00 91.25 107 LEU A C 1
ATOM 820 O O . LEU A 1 107 ? 1.298 6.989 -0.862 1.00 91.25 107 LEU A O 1
ATOM 824 N N . VAL A 1 108 ? 1.286 4.772 -1.265 1.00 94.06 108 VAL A N 1
ATOM 825 C CA . VAL A 1 108 ? -0.142 4.560 -0.973 1.00 94.06 108 VAL A CA 1
ATOM 826 C C . VAL A 1 108 ? -0.486 5.069 0.426 1.00 94.06 108 VAL A C 1
ATOM 828 O O . VAL A 1 108 ? -1.393 5.885 0.578 1.00 94.06 108 VAL A O 1
ATOM 831 N N . ARG A 1 109 ? 0.285 4.668 1.449 1.00 95.81 109 ARG A N 1
ATOM 832 C CA . ARG A 1 109 ? 0.087 5.137 2.831 1.00 95.81 109 ARG A CA 1
ATOM 833 C C . ARG A 1 109 ? 0.232 6.655 2.949 1.00 95.81 109 ARG A C 1
ATOM 835 O O . ARG A 1 109 ? -0.588 7.289 3.606 1.00 95.81 109 ARG A O 1
ATOM 842 N N . ASN A 1 110 ? 1.263 7.240 2.336 1.00 92.62 110 ASN A N 1
ATOM 843 C CA . ASN A 1 110 ? 1.506 8.684 2.396 1.00 92.62 110 ASN A CA 1
ATOM 844 C C . ASN A 1 110 ? 0.375 9.474 1.724 1.00 92.62 110 ASN A C 1
ATOM 846 O O . ASN A 1 110 ? -0.107 10.451 2.296 1.00 92.62 110 ASN A O 1
ATOM 850 N N . ALA A 1 111 ? -0.030 9.057 0.522 1.00 92.31 111 ALA A N 1
ATOM 851 C CA . ALA A 1 111 ? -1.072 9.706 -0.261 1.00 92.31 111 ALA A CA 1
ATOM 852 C C . ALA A 1 111 ? -2.415 9.626 0.463 1.00 92.31 111 ALA A C 1
ATOM 854 O O . ALA A 1 111 ? -3.023 10.661 0.719 1.00 92.31 111 ALA A O 1
ATOM 855 N N . TRP A 1 112 ? -2.821 8.427 0.892 1.00 96.00 112 TRP A N 1
ATOM 856 C CA . TRP A 1 112 ? -4.089 8.236 1.591 1.00 96.00 112 TRP A CA 1
ATOM 857 C C . TRP A 1 112 ? -4.148 9.022 2.907 1.00 96.00 112 TRP A C 1
ATOM 859 O O . TRP A 1 112 ? -5.112 9.745 3.142 1.00 96.00 112 TRP A O 1
ATOM 869 N N . SER A 1 113 ? -3.081 8.984 3.714 1.00 94.25 113 SER A N 1
ATOM 870 C CA . SER A 1 113 ? -3.007 9.771 4.953 1.00 94.25 113 SER A CA 1
ATOM 871 C C . SER A 1 113 ? -3.031 11.283 4.713 1.00 94.25 113 SER A C 1
ATOM 873 O O . SER A 1 113 ? -3.511 12.012 5.573 1.00 94.25 113 SER A O 1
ATOM 875 N N . SER A 1 114 ? -2.500 11.768 3.585 1.00 92.12 114 SER A N 1
ATOM 876 C CA . SER A 1 114 ? -2.466 13.208 3.279 1.00 92.12 114 SER A CA 1
ATOM 877 C C . SER A 1 114 ? -3.774 13.707 2.669 1.00 92.12 114 SER A C 1
ATOM 879 O O . SER A 1 114 ? -4.173 14.836 2.930 1.00 92.12 114 SER A O 1
ATOM 881 N N . MET A 1 115 ? -4.432 12.878 1.857 1.00 93.56 115 MET A N 1
ATOM 882 C CA . MET A 1 115 ? -5.732 13.187 1.258 1.00 93.56 115 MET A CA 1
ATOM 883 C C . MET A 1 115 ? -6.879 13.041 2.264 1.00 93.56 115 MET A C 1
ATOM 885 O O . MET A 1 115 ? -7.946 13.604 2.041 1.00 93.56 115 MET A O 1
ATOM 889 N N . CYS A 1 116 ? -6.659 12.300 3.358 1.00 96.25 116 CYS A N 1
ATOM 890 C CA . CYS A 1 116 ? -7.627 11.887 4.381 1.00 96.25 116 CYS A CA 1
ATOM 891 C C . CYS A 1 116 ? -8.755 10.995 3.845 1.00 96.25 116 CYS A C 1
ATOM 893 O O . CYS A 1 116 ? -9.062 9.965 4.435 1.00 96.25 116 CYS A O 1
ATOM 895 N N . VAL A 1 117 ? -9.358 11.355 2.717 1.00 97.06 117 VAL A N 1
ATOM 896 C CA . VAL A 1 117 ? -10.449 10.633 2.076 1.00 97.06 117 VAL A CA 1
ATOM 897 C C . VAL A 1 117 ? -10.107 10.405 0.610 1.00 97.06 117 VAL A C 1
ATOM 899 O O . VAL A 1 117 ? -9.737 11.336 -0.103 1.00 97.06 117 VAL A O 1
ATOM 902 N N . ILE A 1 118 ? -10.263 9.163 0.163 1.00 96.88 118 ILE A N 1
ATOM 903 C CA . ILE A 1 118 ? -10.254 8.779 -1.253 1.00 96.88 118 ILE A CA 1
ATOM 904 C C . ILE A 1 118 ? -11.553 8.025 -1.569 1.00 96.88 118 ILE A C 1
ATOM 906 O O . ILE A 1 118 ? -12.295 7.663 -0.655 1.00 96.88 118 ILE A O 1
ATOM 910 N N . TYR A 1 119 ? -11.839 7.803 -2.848 1.00 95.88 119 TYR A N 1
ATOM 911 C CA . TYR A 1 119 ? -13.055 7.123 -3.299 1.00 95.88 119 TYR A CA 1
ATOM 912 C C . TYR A 1 119 ? -12.696 5.931 -4.180 1.00 95.88 119 TYR A C 1
ATOM 914 O O . TYR A 1 119 ? -11.712 5.984 -4.923 1.00 95.88 119 TYR A O 1
ATOM 922 N N . ASP A 1 120 ? -13.469 4.853 -4.069 1.00 93.06 120 ASP A N 1
ATOM 923 C CA . ASP A 1 120 ? -13.376 3.734 -5.006 1.00 93.06 120 ASP A CA 1
ATOM 924 C C . ASP A 1 120 ? -14.127 4.030 -6.320 1.00 93.06 120 ASP A C 1
ATOM 926 O O . ASP A 1 120 ? -14.680 5.114 -6.518 1.00 93.06 120 ASP A O 1
ATOM 930 N N . GLY A 1 121 ? -14.122 3.065 -7.245 1.00 89.81 121 GLY A N 1
ATOM 931 C CA . GLY A 1 121 ? -14.800 3.197 -8.540 1.00 89.81 121 GLY A CA 1
ATOM 932 C C . GLY A 1 121 ? -16.325 3.312 -8.445 1.00 89.81 121 GLY A C 1
ATOM 933 O O . GLY A 1 121 ? -16.944 3.822 -9.374 1.00 89.81 121 GLY A O 1
ATOM 934 N N . ASP A 1 122 ? -16.909 2.906 -7.317 1.00 94.44 122 ASP A N 1
ATOM 935 C CA . ASP A 1 122 ? -18.344 2.976 -7.032 1.00 94.44 122 ASP A CA 1
ATOM 936 C C . ASP A 1 122 ? -18.696 4.218 -6.187 1.00 94.44 122 ASP A C 1
ATOM 938 O O . ASP A 1 122 ? -19.813 4.349 -5.687 1.00 94.44 122 ASP A O 1
ATOM 942 N N . ASN A 1 123 ? -17.746 5.149 -6.031 1.00 94.81 123 ASN A N 1
ATOM 943 C CA . ASN A 1 123 ? -17.870 6.372 -5.241 1.00 94.81 123 ASN A CA 1
ATOM 944 C C . ASN A 1 123 ? -18.106 6.133 -3.734 1.00 94.81 123 ASN A C 1
ATOM 946 O O . ASN A 1 123 ? -18.593 7.019 -3.024 1.00 94.81 123 ASN A O 1
ATOM 950 N N . ASN A 1 124 ? -17.731 4.962 -3.210 1.00 96.31 124 ASN A N 1
ATOM 951 C CA . ASN A 1 124 ? -17.740 4.723 -1.772 1.00 96.31 124 ASN A CA 1
ATOM 952 C C . ASN A 1 124 ? -16.530 5.382 -1.109 1.00 96.31 124 ASN A C 1
ATOM 954 O O . ASN A 1 124 ? -15.409 5.381 -1.625 1.00 96.31 124 ASN A O 1
ATOM 958 N N . LYS A 1 125 ? -16.757 5.905 0.095 1.00 97.56 125 LYS A N 1
ATOM 959 C CA . LYS A 1 125 ? -15.754 6.638 0.864 1.00 97.56 125 LYS A CA 1
ATOM 960 C C . LYS A 1 125 ? -14.724 5.700 1.508 1.00 97.56 125 LYS A C 1
ATOM 962 O O . LYS A 1 125 ? -15.066 4.843 2.324 1.00 97.56 125 LYS A O 1
ATOM 967 N N . ILE A 1 126 ? -13.446 5.934 1.226 1.00 98.38 126 ILE A N 1
ATOM 968 C CA . ILE A 1 126 ? -12.301 5.302 1.890 1.00 98.38 126 ILE A CA 1
ATOM 969 C C . ILE A 1 126 ? -11.648 6.352 2.794 1.00 98.38 126 ILE A C 1
ATOM 971 O O . ILE A 1 126 ? -10.976 7.273 2.327 1.00 98.38 126 ILE A O 1
ATOM 975 N N . ASP A 1 127 ? -11.862 6.228 4.100 1.00 98.06 127 ASP A N 1
ATOM 976 C CA . ASP A 1 127 ? -11.586 7.285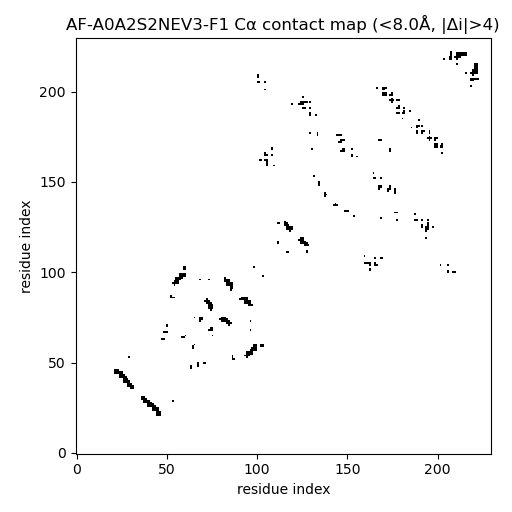 5.075 1.00 98.06 127 ASP A CA 1
ATOM 977 C C . ASP A 1 127 ? -10.449 6.886 6.026 1.00 98.06 127 ASP A C 1
ATOM 979 O O . ASP A 1 127 ? -10.539 5.905 6.769 1.00 98.06 127 ASP A O 1
ATOM 983 N N . TRP A 1 128 ? -9.374 7.674 6.021 1.00 98.00 128 TRP A N 1
ATOM 984 C CA . TRP A 1 128 ? -8.242 7.525 6.934 1.00 98.00 128 TRP A CA 1
ATOM 985 C C . TRP A 1 128 ? -8.652 7.683 8.404 1.00 98.00 128 TRP A C 1
ATOM 987 O O . TRP A 1 128 ? -8.032 7.088 9.289 1.00 98.00 128 TRP A O 1
ATOM 997 N N . GLY A 1 129 ? -9.740 8.408 8.679 1.00 97.75 129 GLY A N 1
ATOM 998 C CA . GLY A 1 129 ? -10.271 8.608 10.023 1.00 97.75 129 GLY A CA 1
ATOM 999 C C . GLY A 1 129 ? -10.620 7.303 10.747 1.00 97.75 129 GLY A C 1
ATOM 1000 O O . GLY A 1 129 ? -10.586 7.267 11.975 1.00 97.75 129 GLY A O 1
ATOM 1001 N N . TYR A 1 130 ? -10.886 6.199 10.037 1.00 98.31 130 TYR A N 1
ATOM 1002 C CA . TYR A 1 130 ? -11.072 4.892 10.685 1.00 98.31 130 TYR A CA 1
ATOM 1003 C C . TYR A 1 130 ? -9.778 4.340 11.301 1.00 98.31 130 TYR A C 1
ATOM 1005 O O . TYR A 1 130 ? -9.833 3.681 12.339 1.00 98.31 130 TYR A O 1
ATOM 1013 N N . ILE A 1 131 ? -8.613 4.644 10.716 1.00 97.94 131 ILE A N 1
ATOM 1014 C CA . ILE A 1 131 ? -7.304 4.295 11.289 1.00 97.94 131 ILE A CA 1
ATOM 1015 C C . ILE A 1 131 ? -7.075 5.103 12.568 1.00 97.94 131 ILE A C 1
ATOM 1017 O O . ILE A 1 131 ? -6.687 4.541 13.591 1.00 97.94 131 ILE A O 1
ATOM 1021 N N . GLU A 1 132 ? -7.353 6.408 12.531 1.00 97.50 132 GLU A N 1
ATOM 1022 C CA . GLU A 1 132 ? -7.216 7.294 13.693 1.00 97.50 132 GLU A CA 1
ATOM 1023 C C . GLU A 1 132 ? -8.127 6.863 14.843 1.00 97.50 132 GLU A C 1
ATOM 1025 O O . GLU A 1 132 ? -7.656 6.677 15.966 1.00 97.50 132 GLU A O 1
ATOM 1030 N N . LYS A 1 133 ? -9.409 6.616 14.548 1.00 97.62 133 LYS A N 1
ATOM 1031 C CA . LYS A 1 133 ? -10.389 6.115 15.521 1.00 97.62 133 LYS A CA 1
ATOM 1032 C C . LYS A 1 133 ? -9.962 4.785 16.129 1.00 97.62 133 LYS A C 1
ATOM 1034 O O . LYS A 1 133 ? -10.058 4.632 17.343 1.00 97.62 133 LYS A O 1
ATOM 1039 N N . LEU A 1 134 ? -9.470 3.841 15.321 1.00 97.75 134 LEU A N 1
ATOM 1040 C CA . LEU A 1 134 ? -9.011 2.550 15.834 1.00 97.75 134 LEU A CA 1
ATOM 1041 C C . LEU A 1 134 ? -7.801 2.707 16.765 1.00 97.75 134 LEU A C 1
ATOM 1043 O O . LEU A 1 134 ? -7.737 2.041 17.795 1.00 97.75 134 LEU A O 1
ATOM 1047 N N . VAL A 1 135 ? -6.844 3.579 16.436 1.00 97.31 135 VAL A N 1
ATOM 1048 C CA . VAL A 1 135 ? -5.702 3.840 17.328 1.00 97.31 135 VAL A CA 1
ATOM 1049 C C . VAL A 1 135 ? -6.180 4.419 18.656 1.00 97.31 135 VAL A C 1
ATOM 1051 O O . VAL A 1 135 ? -5.811 3.881 19.697 1.00 97.31 135 VAL A O 1
ATOM 1054 N N . THR A 1 136 ? -7.025 5.451 18.615 1.00 97.00 136 THR A N 1
ATOM 1055 C CA . THR A 1 136 ? -7.581 6.090 19.817 1.00 97.00 136 THR A CA 1
ATOM 1056 C C . THR A 1 136 ? -8.365 5.098 20.671 1.00 97.00 136 THR A C 1
ATOM 1058 O O . THR A 1 136 ? -8.186 5.058 21.884 1.00 97.00 136 THR A O 1
ATOM 1061 N N . LEU A 1 137 ? -9.186 4.248 20.049 1.00 96.56 137 LEU A N 1
ATOM 1062 C CA . LEU A 1 137 ? -9.931 3.211 20.756 1.00 96.56 137 LEU A CA 1
ATOM 1063 C C . LEU A 1 137 ? -8.993 2.252 21.497 1.00 96.56 137 LEU A C 1
ATOM 1065 O O . LEU A 1 137 ? -9.157 2.035 22.691 1.00 96.56 137 LEU A O 1
ATOM 1069 N N . GLN A 1 138 ? -7.987 1.706 20.812 1.00 96.31 138 GLN A N 1
ATOM 1070 C CA . GLN A 1 138 ? -7.076 0.730 21.422 1.00 96.31 138 GLN A CA 1
ATOM 1071 C C . GLN A 1 138 ? -6.256 1.310 22.580 1.00 96.31 138 GLN A C 1
ATOM 1073 O O . GLN A 1 138 ? -5.872 0.585 23.492 1.00 96.31 138 GLN A O 1
ATOM 1078 N N . GLU A 1 139 ? -5.961 2.605 22.554 1.00 95.75 139 GLU A N 1
ATOM 1079 C CA . GLU A 1 139 ? -5.242 3.257 23.649 1.00 95.75 139 GLU A CA 1
ATOM 1080 C C . GLU A 1 139 ? -6.144 3.586 24.827 1.00 95.75 139 GLU A C 1
ATOM 1082 O O . GLU A 1 139 ? -5.703 3.443 25.963 1.00 95.75 139 GLU A O 1
ATOM 1087 N N . ASN A 1 140 ? -7.395 3.970 24.564 1.00 95.44 140 ASN A N 1
ATOM 1088 C CA . ASN A 1 140 ? -8.387 4.191 25.611 1.00 95.44 140 ASN A CA 1
ATOM 1089 C C . ASN A 1 140 ? -8.700 2.890 26.363 1.00 95.44 140 ASN A C 1
ATOM 1091 O O . ASN A 1 140 ? -8.788 2.897 27.586 1.00 95.44 140 ASN A O 1
ATOM 1095 N N . GLU A 1 141 ? -8.823 1.774 25.640 1.00 93.56 141 GLU A N 1
ATOM 1096 C CA . GLU A 1 141 ? -9.064 0.449 26.229 1.00 93.56 141 GLU A CA 1
ATOM 1097 C C . GLU A 1 141 ? -7.797 -0.172 26.848 1.00 93.56 141 GLU A C 1
ATOM 1099 O O . GLU A 1 141 ? -7.873 -1.118 27.629 1.00 93.56 141 GLU A O 1
ATOM 1104 N N . GLY A 1 142 ? -6.607 0.301 26.462 1.00 91.94 142 GLY A N 1
ATOM 1105 C CA . GLY A 1 142 ? -5.327 -0.306 26.846 1.00 91.94 142 GLY A CA 1
ATOM 1106 C C . GLY A 1 142 ? -5.063 -1.688 26.223 1.00 91.94 142 GLY A C 1
ATOM 1107 O O . GLY A 1 142 ? -4.078 -2.343 26.574 1.00 91.94 142 GLY A O 1
ATOM 1108 N N . LEU A 1 143 ? -5.910 -2.138 25.290 1.00 90.19 143 LEU A N 1
ATOM 1109 C CA . LEU A 1 143 ? -5.843 -3.444 24.632 1.00 90.19 143 LEU A CA 1
ATOM 1110 C C . LEU A 1 143 ? -5.850 -3.305 23.105 1.00 90.19 143 LEU A C 1
ATOM 1112 O O . LEU A 1 143 ? -6.481 -2.423 22.527 1.00 90.19 143 LEU A O 1
ATOM 1116 N N . HIS A 1 144 ? -5.163 -4.228 22.427 1.00 89.19 144 HIS A N 1
ATOM 1117 C CA . HIS A 1 144 ? -5.097 -4.267 20.965 1.00 89.19 144 HIS A CA 1
ATOM 1118 C C . HIS A 1 144 ? -5.900 -5.431 20.392 1.00 89.19 144 HIS A C 1
ATOM 1120 O O . HIS A 1 144 ? -5.734 -6.574 20.817 1.00 89.19 144 HIS A O 1
ATOM 1126 N N . ALA A 1 145 ? -6.680 -5.160 19.343 1.00 89.88 145 ALA A N 1
ATOM 1127 C CA . ALA A 1 145 ? -7.475 -6.154 18.623 1.00 89.88 145 ALA A CA 1
ATOM 1128 C C . ALA A 1 145 ? -6.606 -6.966 17.638 1.00 89.88 145 ALA A C 1
ATOM 1130 O O . ALA A 1 145 ? -6.778 -6.899 16.423 1.00 89.88 145 ALA A O 1
ATOM 1131 N N . GLY A 1 146 ? -5.587 -7.663 18.154 1.00 89.25 146 GLY A N 1
ATOM 1132 C CA . GLY A 1 146 ? -4.755 -8.593 17.376 1.00 89.25 146 GLY A CA 1
ATOM 1133 C C . GLY A 1 146 ? -3.852 -7.964 16.300 1.00 89.25 146 GLY A C 1
ATOM 1134 O O . GLY A 1 146 ? -3.226 -8.689 15.529 1.00 89.25 146 GLY A O 1
ATOM 1135 N N . ASN A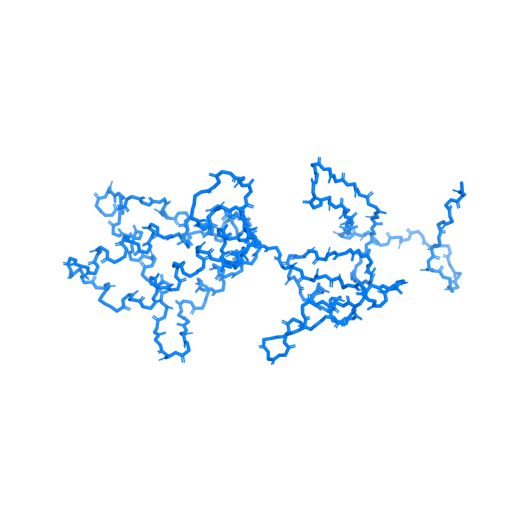 1 147 ? -3.741 -6.633 16.238 1.00 95.62 147 ASN A N 1
ATOM 1136 C CA . ASN A 1 147 ? -2.946 -5.918 15.235 1.00 95.62 147 ASN A CA 1
ATOM 1137 C C . ASN A 1 147 ? -1.781 -5.109 15.852 1.00 95.62 147 ASN A C 1
ATOM 1139 O O . ASN A 1 147 ? -1.696 -4.859 17.061 1.00 95.62 147 ASN A O 1
ATOM 1143 N N . LYS A 1 148 ? -0.846 -4.692 14.989 1.00 95.31 148 LYS A N 1
ATOM 1144 C CA . LYS A 1 148 ? 0.367 -3.941 15.368 1.00 95.31 148 LYS A CA 1
ATOM 1145 C C . LYS A 1 148 ? 0.207 -2.421 15.255 1.00 95.31 148 LYS A C 1
ATOM 1147 O O . LYS A 1 148 ? 1.183 -1.705 15.453 1.00 95.31 148 LYS A O 1
ATOM 1152 N N . LEU A 1 149 ? -0.995 -1.921 14.965 1.00 96.25 149 LEU A N 1
ATOM 1153 C CA . LEU A 1 149 ? -1.261 -0.494 14.804 1.00 96.25 149 LEU A CA 1
ATOM 1154 C C . LEU A 1 149 ? -1.100 0.239 16.146 1.00 96.25 149 LEU A C 1
ATOM 1156 O O . LEU A 1 149 ? -1.569 -0.226 17.183 1.00 96.25 149 LEU A O 1
ATOM 1160 N N . ARG A 1 150 ? -0.399 1.374 16.136 1.00 94.81 150 ARG A N 1
ATOM 1161 C CA . ARG A 1 150 ? -0.011 2.188 17.313 1.00 94.81 150 ARG A CA 1
ATOM 1162 C C . ARG A 1 150 ? 0.063 3.663 16.915 1.00 94.81 150 ARG A C 1
ATOM 1164 O O . ARG A 1 150 ? 0.279 3.909 15.729 1.00 94.81 150 ARG A O 1
ATOM 1171 N N . ARG A 1 151 ? 0.063 4.610 17.870 1.00 95.00 151 ARG A N 1
ATOM 1172 C CA . ARG A 1 151 ? 0.286 6.058 17.624 1.00 95.00 151 ARG A CA 1
ATOM 1173 C C . ARG A 1 151 ? 1.380 6.359 16.595 1.00 95.00 151 ARG A C 1
ATOM 1175 O O . ARG A 1 151 ? 1.142 7.109 15.655 1.00 95.00 151 ARG A O 1
ATOM 1182 N N . ARG A 1 152 ? 2.534 5.686 16.684 1.00 93.81 152 ARG A N 1
ATOM 1183 C CA . ARG A 1 152 ? 3.657 5.861 15.737 1.00 93.81 152 ARG A CA 1
ATOM 1184 C C . ARG A 1 152 ? 3.289 5.690 14.251 1.00 93.81 152 ARG A C 1
ATOM 1186 O O . ARG A 1 152 ? 4.037 6.130 13.385 1.00 93.81 152 ARG A O 1
ATOM 1193 N N . HIS A 1 153 ? 2.205 4.968 13.958 1.00 94.31 153 HIS A N 1
ATOM 1194 C CA . HIS A 1 153 ? 1.698 4.735 12.606 1.00 94.31 153 HIS A CA 1
ATOM 1195 C C . HIS A 1 153 ? 0.919 5.935 12.068 1.00 94.31 153 HIS A C 1
ATOM 1197 O O . HIS A 1 153 ? 0.922 6.147 10.860 1.00 94.31 153 HIS A O 1
ATOM 1203 N N . LEU A 1 154 ? 0.303 6.727 12.950 1.00 93.19 154 LEU A N 1
ATOM 1204 C CA . LEU A 1 154 ? -0.271 8.033 12.618 1.00 93.19 154 LEU A CA 1
ATOM 1205 C C . LEU A 1 154 ? 0.836 9.086 12.503 1.00 93.19 154 LEU A C 1
ATOM 1207 O O . LEU A 1 154 ? 0.868 9.871 11.563 1.00 93.19 154 LEU A O 1
ATOM 1211 N N . GLU A 1 155 ? 1.828 9.025 13.393 1.00 91.75 155 GLU A N 1
ATOM 1212 C CA . GLU A 1 155 ? 3.006 9.909 13.411 1.00 91.75 155 GLU A CA 1
ATOM 1213 C C . GLU A 1 155 ? 4.089 9.486 12.401 1.00 91.75 155 GLU A C 1
ATOM 1215 O O . GLU A 1 155 ? 5.284 9.764 12.552 1.00 91.75 155 GLU A O 1
ATOM 1220 N N . TRP A 1 156 ? 3.684 8.808 11.329 1.00 88.31 156 TRP A N 1
ATOM 1221 C CA . TRP A 1 156 ? 4.593 8.225 10.352 1.00 88.31 156 TRP A CA 1
ATOM 1222 C C . TRP A 1 156 ? 5.490 9.253 9.657 1.00 88.31 156 TRP A C 1
ATOM 1224 O O . TRP A 1 156 ? 6.534 8.869 9.132 1.00 88.31 156 TRP A O 1
ATOM 1234 N N . LYS A 1 157 ? 5.129 10.544 9.672 1.00 87.88 157 LYS A N 1
ATOM 1235 C CA . LYS A 1 157 ? 5.930 11.647 9.111 1.00 87.88 157 LYS A CA 1
ATOM 1236 C C . LYS A 1 157 ? 7.336 11.737 9.716 1.00 87.88 157 LYS A C 1
ATOM 1238 O O . LYS A 1 157 ? 8.244 12.213 9.048 1.00 87.88 157 LYS A O 1
ATOM 1243 N N . GLN A 1 158 ? 7.544 11.218 10.930 1.00 87.06 158 GLN A N 1
ATOM 1244 C CA . GLN A 1 158 ? 8.875 11.107 11.547 1.00 87.06 158 GLN A CA 1
ATOM 1245 C C . GLN A 1 158 ? 9.709 9.950 10.967 1.00 87.06 158 GLN A C 1
ATOM 1247 O O . GLN A 1 158 ? 10.922 9.880 11.142 1.00 87.06 158 GLN A O 1
ATOM 1252 N N . SER A 1 159 ? 9.063 8.997 10.294 1.00 84.81 159 SER A N 1
ATOM 1253 C CA . SER A 1 159 ? 9.707 7.829 9.691 1.00 84.81 159 SER A CA 1
ATOM 1254 C C . SER A 1 159 ? 9.061 7.422 8.354 1.00 84.81 159 SER A C 1
ATOM 1256 O O . SER A 1 159 ? 8.642 6.273 8.179 1.00 84.81 159 SER A O 1
ATOM 1258 N N . PRO A 1 160 ? 9.014 8.333 7.361 1.00 82.88 160 PRO A N 1
ATOM 1259 C CA . PRO A 1 160 ? 8.249 8.137 6.129 1.00 82.88 160 PRO A CA 1
ATOM 1260 C C . PRO A 1 160 ? 8.782 6.975 5.285 1.00 82.88 160 PRO A C 1
ATOM 1262 O O . PRO A 1 160 ? 8.026 6.320 4.572 1.00 82.88 160 PRO A O 1
ATOM 1265 N N . MET A 1 161 ? 10.071 6.661 5.409 1.00 84.12 161 MET A N 1
ATOM 1266 C CA . MET A 1 161 ? 10.729 5.589 4.660 1.00 84.12 161 MET A CA 1
ATOM 1267 C C . MET A 1 161 ? 10.586 4.194 5.275 1.00 84.12 161 MET A C 1
ATOM 1269 O O . MET A 1 161 ? 10.979 3.211 4.644 1.00 84.12 161 MET A O 1
ATOM 1273 N N . LYS A 1 162 ? 10.011 4.069 6.478 1.00 89.38 162 LYS A N 1
ATOM 1274 C CA . LYS A 1 162 ? 9.857 2.772 7.143 1.00 89.38 162 LYS A CA 1
ATOM 1275 C C . LYS A 1 162 ? 8.706 1.968 6.533 1.00 89.38 162 LYS A C 1
ATOM 1277 O O . LYS A 1 162 ? 7.537 2.222 6.813 1.00 89.38 162 LYS A O 1
ATOM 1282 N N . VAL A 1 163 ? 9.061 0.962 5.731 1.00 89.88 163 VAL A N 1
ATOM 1283 C CA . VAL A 1 163 ? 8.110 0.051 5.065 1.00 89.88 163 VAL A CA 1
ATOM 1284 C C . VAL A 1 163 ? 7.265 -0.714 6.082 1.00 89.88 163 VAL A C 1
ATOM 1286 O O . VAL A 1 163 ? 6.071 -0.883 5.873 1.00 89.88 163 VAL A O 1
ATOM 1289 N N . ASN A 1 164 ? 7.848 -1.124 7.214 1.00 93.62 164 ASN A N 1
ATOM 1290 C CA . ASN A 1 164 ? 7.110 -1.858 8.244 1.00 93.62 164 ASN A CA 1
ATOM 1291 C C . ASN A 1 164 ? 5.942 -1.050 8.832 1.00 93.62 164 ASN A C 1
ATOM 1293 O O . ASN A 1 164 ? 4.915 -1.645 9.127 1.00 93.62 164 ASN A O 1
ATOM 1297 N N . ILE A 1 165 ? 6.073 0.276 8.958 1.00 94.19 165 ILE A N 1
ATOM 1298 C CA . ILE A 1 165 ? 4.977 1.151 9.390 1.00 94.19 165 ILE A CA 1
ATOM 1299 C C . ILE A 1 165 ? 3.857 1.124 8.350 1.00 94.19 165 ILE A C 1
ATOM 1301 O O . ILE A 1 165 ? 2.710 0.902 8.708 1.00 94.19 165 ILE A O 1
ATOM 1305 N N . ALA A 1 166 ? 4.180 1.277 7.064 1.00 95.25 166 ALA A N 1
ATOM 1306 C CA . ALA A 1 166 ? 3.170 1.230 6.007 1.00 95.25 166 ALA A CA 1
ATOM 1307 C C . ALA A 1 166 ? 2.465 -0.138 5.935 1.00 95.25 166 ALA A C 1
ATOM 1309 O O . ALA A 1 166 ? 1.239 -0.187 5.915 1.00 95.25 166 ALA A O 1
ATOM 1310 N N . ALA A 1 167 ? 3.228 -1.234 5.986 1.00 95.75 167 ALA A N 1
ATOM 1311 C CA . ALA A 1 167 ? 2.695 -2.595 5.958 1.00 95.75 167 ALA A CA 1
ATOM 1312 C C . ALA A 1 167 ? 1.821 -2.920 7.171 1.00 95.75 167 ALA A C 1
ATOM 1314 O O . ALA A 1 167 ? 0.793 -3.566 7.030 1.00 95.75 167 ALA A O 1
ATOM 1315 N N . GLN A 1 168 ? 2.191 -2.457 8.366 1.00 96.56 168 GLN A N 1
ATOM 1316 C CA . GLN A 1 168 ? 1.371 -2.668 9.560 1.00 96.56 168 GLN A CA 1
ATOM 1317 C C . GLN A 1 168 ? 0.085 -1.837 9.518 1.00 96.56 168 GLN A C 1
ATOM 1319 O O . GLN A 1 168 ? -0.963 -2.354 9.903 1.00 96.56 168 GLN A O 1
ATOM 1324 N N . THR A 1 169 ? 0.137 -0.598 9.015 1.00 97.06 169 THR A N 1
ATOM 1325 C CA . THR A 1 169 ? -1.059 0.238 8.833 1.00 97.06 169 THR A CA 1
ATOM 1326 C C . THR A 1 169 ? -2.044 -0.368 7.835 1.00 97.06 169 THR A C 1
ATOM 1328 O O . THR A 1 169 ? -3.242 -0.378 8.093 1.00 97.06 169 THR A O 1
ATOM 1331 N N . LEU A 1 170 ? -1.541 -0.880 6.711 1.00 97.00 170 LEU A N 1
ATOM 1332 C CA . LEU A 1 170 ? -2.338 -1.412 5.602 1.00 97.00 170 LEU A CA 1
ATOM 1333 C C . LEU A 1 170 ? -2.495 -2.939 5.670 1.00 97.00 170 LEU A C 1
ATOM 1335 O O . LEU A 1 170 ? -2.560 -3.585 4.634 1.00 97.00 170 LEU A O 1
ATOM 1339 N N . SER A 1 171 ? -2.547 -3.517 6.872 1.00 97.50 171 SER A N 1
ATOM 1340 C CA . SER A 1 171 ? -2.623 -4.972 7.054 1.00 97.50 171 SER A CA 1
ATOM 1341 C C . SER A 1 171 ? -4.053 -5.490 7.197 1.00 97.50 171 SER A C 1
ATOM 1343 O O . SER A 1 171 ? -4.924 -4.809 7.745 1.00 97.50 171 SER A O 1
ATOM 1345 N N . SER A 1 172 ? -4.293 -6.744 6.794 1.00 97.38 172 SER A N 1
ATOM 1346 C CA . SER A 1 172 ? -5.608 -7.383 6.960 1.00 97.38 172 SER A CA 1
ATOM 1347 C C . SER A 1 172 ? -6.079 -7.416 8.418 1.00 97.38 172 SER A C 1
ATOM 1349 O O . SER A 1 172 ? -7.262 -7.223 8.660 1.00 97.38 172 SER A O 1
ATOM 1351 N N . SER A 1 173 ? -5.178 -7.540 9.400 1.00 97.56 173 SER A N 1
ATOM 1352 C CA . SER A 1 173 ? -5.566 -7.522 10.820 1.00 97.56 173 SER A CA 1
ATOM 1353 C C . SER A 1 173 ? -6.077 -6.159 11.301 1.00 97.56 173 SER A C 1
ATOM 1355 O O . SER A 1 173 ? -6.889 -6.099 12.222 1.00 97.56 173 SER A O 1
ATOM 1357 N N . VAL A 1 174 ? -5.652 -5.056 10.674 1.00 98.12 174 VAL A N 1
ATOM 1358 C CA . VAL A 1 174 ? -6.256 -3.733 10.907 1.00 98.12 174 VAL A CA 1
ATOM 1359 C C . VAL A 1 174 ? -7.667 -3.688 10.325 1.00 98.12 174 VAL A C 1
ATOM 1361 O O . VAL A 1 174 ? -8.581 -3.201 10.985 1.00 98.12 174 VAL A O 1
ATOM 1364 N N . ALA A 1 175 ? -7.868 -4.237 9.124 1.00 98.25 175 ALA A N 1
ATOM 1365 C CA . ALA A 1 175 ? -9.197 -4.332 8.525 1.00 98.25 175 ALA A CA 1
ATOM 1366 C C . ALA A 1 175 ? -10.148 -5.217 9.352 1.00 98.25 175 ALA A C 1
ATOM 1368 O O . ALA A 1 175 ? -11.301 -4.842 9.553 1.00 98.25 175 ALA A O 1
ATOM 1369 N N . ASP A 1 176 ? -9.660 -6.342 9.879 1.00 98.25 176 ASP A N 1
ATOM 1370 C CA . ASP A 1 176 ? -10.427 -7.238 10.751 1.00 98.25 176 ASP A CA 1
ATOM 1371 C C . ASP A 1 176 ? -10.830 -6.543 12.059 1.00 98.25 176 ASP A C 1
ATOM 1373 O O . ASP A 1 176 ? -11.971 -6.674 12.495 1.00 98.25 176 ASP A O 1
ATOM 1377 N N . ALA A 1 177 ? -9.936 -5.746 12.656 1.00 98.00 177 ALA A N 1
ATOM 1378 C CA . ALA A 1 177 ? -10.250 -4.966 13.852 1.00 98.00 177 ALA A CA 1
ATOM 1379 C C . ALA A 1 177 ? -11.341 -3.910 13.594 1.00 98.00 177 ALA A C 1
ATOM 1381 O O . ALA A 1 177 ? -12.263 -3.770 14.394 1.00 98.00 177 ALA A O 1
ATOM 1382 N N . ILE A 1 178 ? -11.275 -3.204 12.460 1.00 98.31 178 ILE A N 1
ATOM 1383 C CA . ILE A 1 178 ? -12.307 -2.234 12.057 1.00 98.31 178 ILE A CA 1
ATOM 1384 C C . ILE A 1 178 ? -13.652 -2.937 11.814 1.00 98.31 178 ILE A C 1
ATOM 1386 O O . ILE A 1 178 ? -14.695 -2.460 12.265 1.00 98.31 178 ILE A O 1
ATOM 1390 N N . ASP A 1 179 ? -13.638 -4.084 11.132 1.00 98.25 179 ASP A N 1
ATOM 1391 C CA . ASP A 1 179 ? -14.841 -4.883 10.896 1.00 98.25 179 ASP A CA 1
ATOM 1392 C C . ASP A 1 179 ? -15.443 -5.416 12.197 1.00 98.25 179 ASP A C 1
ATOM 1394 O O . ASP A 1 179 ? -16.665 -5.429 12.344 1.00 98.25 179 ASP A O 1
ATOM 1398 N N . PHE A 1 180 ? -14.601 -5.800 13.157 1.00 97.06 180 PHE A N 1
ATOM 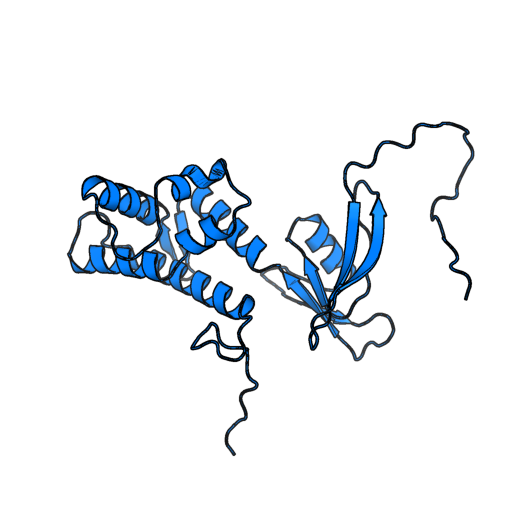1399 C CA . PHE A 1 180 ? -15.042 -6.215 14.481 1.00 97.06 180 PHE A CA 1
ATOM 1400 C C . PHE A 1 180 ? -15.743 -5.067 15.219 1.00 97.06 180 PHE A C 1
ATOM 1402 O O . PHE A 1 180 ? -16.869 -5.250 15.684 1.00 97.06 180 PHE A O 1
ATOM 1409 N N . CYS A 1 181 ? -15.164 -3.861 15.230 1.00 97.00 181 CYS A N 1
ATOM 1410 C CA . CYS A 1 181 ? -15.819 -2.671 15.788 1.00 97.00 181 CYS A CA 1
ATOM 1411 C C . CYS A 1 181 ? -17.177 -2.392 15.125 1.00 97.00 181 CYS A C 1
ATOM 1413 O O . CYS A 1 181 ? -18.156 -2.096 15.814 1.00 97.00 181 CYS A O 1
ATOM 1415 N N . ARG A 1 182 ? -17.266 -2.545 13.796 1.00 97.25 182 ARG A N 1
ATOM 1416 C CA . ARG A 1 182 ? -18.533 -2.425 13.061 1.00 97.25 182 ARG A CA 1
ATOM 1417 C C . ARG A 1 182 ? -19.539 -3.506 13.473 1.00 97.25 182 ARG A C 1
ATOM 1419 O O . ARG A 1 182 ? -20.706 -3.190 13.664 1.00 97.25 182 ARG A O 1
ATOM 1426 N N . SER A 1 183 ? -19.103 -4.755 13.656 1.00 97.06 183 SER A N 1
ATOM 1427 C CA . SER A 1 183 ? -19.974 -5.866 14.084 1.00 97.06 183 SER A CA 1
ATOM 1428 C C . SER A 1 183 ? -20.549 -5.682 15.493 1.00 97.06 183 SER A C 1
ATOM 1430 O O . SER A 1 183 ? -21.646 -6.155 15.778 1.00 97.06 183 SER A O 1
ATOM 1432 N N . LEU A 1 184 ? -19.839 -4.942 16.350 1.00 95.81 184 LEU A N 1
ATOM 1433 C CA . LEU A 1 184 ? -20.291 -4.548 17.685 1.00 95.81 184 LEU A CA 1
ATOM 1434 C C . LEU A 1 184 ? -21.187 -3.295 17.677 1.00 95.81 184 LEU A C 1
ATOM 1436 O O . LEU A 1 184 ? -21.576 -2.826 18.743 1.00 95.81 184 LEU A O 1
ATOM 1440 N N . ASN A 1 185 ? -21.510 -2.740 16.502 1.00 95.44 185 ASN A N 1
ATOM 1441 C CA . ASN A 1 185 ? -22.242 -1.480 16.341 1.00 95.44 185 ASN A CA 1
ATOM 1442 C C . ASN A 1 185 ? -21.601 -0.307 17.109 1.00 95.44 185 ASN A C 1
ATOM 1444 O O . ASN A 1 185 ? -22.292 0.543 17.675 1.00 95.44 185 ASN A O 1
ATOM 1448 N N . MET A 1 186 ? -20.265 -0.260 17.153 1.00 95.06 186 MET A N 1
ATOM 1449 C CA . MET A 1 186 ? -19.553 0.850 17.782 1.00 95.06 186 MET A CA 1
ATOM 1450 C C . MET A 1 186 ? -19.715 2.126 16.962 1.00 95.06 186 MET A C 1
ATOM 1452 O O . MET A 1 186 ? -19.475 2.134 15.751 1.00 95.06 186 MET A O 1
ATOM 1456 N N . LYS A 1 187 ? -20.049 3.224 17.649 1.00 93.75 187 LYS A N 1
ATOM 1457 C CA . LYS A 1 187 ? -20.213 4.530 17.011 1.00 93.75 187 LYS A CA 1
ATOM 1458 C C . LYS A 1 187 ? -18.945 4.954 16.277 1.00 93.75 187 LYS A C 1
ATOM 1460 O O . LYS A 1 187 ? -17.859 4.978 16.858 1.00 93.75 187 LYS A O 1
ATOM 1465 N N . GLY A 1 188 ? -19.099 5.357 15.021 1.00 93.25 188 GLY A N 1
ATOM 1466 C CA . GLY A 1 188 ? -18.023 5.878 14.185 1.00 93.25 188 GLY A CA 1
ATOM 1467 C C . GLY A 1 188 ? -17.304 4.841 13.319 1.00 93.25 188 GLY A C 1
ATOM 1468 O O . GLY A 1 188 ? -16.291 5.219 12.722 1.00 93.25 188 GLY A O 1
ATOM 1469 N N . PHE A 1 189 ? -17.804 3.602 13.231 1.00 96.94 189 PHE A N 1
ATOM 1470 C CA . PHE A 1 189 ? -17.288 2.513 12.382 1.00 96.94 189 PHE A CA 1
ATOM 1471 C C . PHE A 1 189 ? -18.318 1.949 11.382 1.00 96.94 189 PHE A C 1
ATOM 1473 O O . PHE A 1 189 ? -18.006 1.005 10.652 1.00 96.94 189 PHE A O 1
ATOM 1480 N N . GLU A 1 190 ? -19.520 2.514 11.324 1.00 94.31 190 GLU A N 1
ATOM 1481 C CA . GLU A 1 190 ? -20.683 2.002 10.591 1.00 94.31 190 GLU A CA 1
ATOM 1482 C C . GLU A 1 190 ? -20.403 1.872 9.084 1.00 94.31 190 GLU A C 1
ATOM 1484 O O . GLU A 1 190 ? -20.561 0.794 8.510 1.00 94.31 190 GLU A O 1
ATOM 1489 N N . ASP A 1 191 ? -19.844 2.917 8.469 1.00 94.50 191 ASP A N 1
ATOM 1490 C CA . ASP A 1 191 ? -19.605 2.993 7.019 1.00 94.50 191 ASP A CA 1
ATOM 1491 C C . ASP A 1 191 ? -18.162 2.631 6.624 1.00 94.50 191 ASP A C 1
ATOM 1493 O O . ASP A 1 191 ? -17.591 3.137 5.656 1.00 94.50 191 ASP A O 1
ATOM 1497 N N . SER A 1 192 ? -17.516 1.757 7.397 1.00 97.62 192 SER A N 1
ATOM 1498 C CA . SER A 1 192 ? -16.096 1.412 7.215 1.00 97.62 192 SER A CA 1
ATOM 1499 C C . SER A 1 192 ? -15.822 0.343 6.145 1.00 97.62 192 SER A C 1
ATOM 1501 O O . SER A 1 192 ? -14.666 -0.016 5.901 1.00 97.62 192 SER A O 1
ATOM 1503 N N . LYS A 1 193 ? -16.860 -0.185 5.483 1.00 97.88 193 LYS A N 1
ATOM 1504 C CA . LYS A 1 193 ? -16.754 -1.348 4.580 1.00 97.88 193 LYS A CA 1
ATOM 1505 C C . LYS A 1 193 ? -15.821 -1.110 3.388 1.00 97.88 193 LYS A C 1
ATOM 1507 O O . LYS A 1 193 ? -14.970 -1.950 3.106 1.00 97.88 193 LYS A O 1
ATOM 1512 N N . ALA A 1 194 ? -15.931 0.036 2.719 1.00 98.06 194 ALA A N 1
ATOM 1513 C CA . ALA A 1 194 ? -15.047 0.366 1.598 1.00 98.06 194 ALA A CA 1
ATOM 1514 C C . ALA A 1 194 ? -13.585 0.519 2.054 1.00 98.06 194 ALA A C 1
ATOM 1516 O O . ALA A 1 194 ? -12.663 0.031 1.402 1.00 98.06 194 ALA A O 1
ATOM 1517 N N . THR A 1 195 ? -13.369 1.102 3.238 1.00 98.31 195 THR A N 1
ATOM 1518 C CA . THR A 1 195 ? -12.027 1.274 3.815 1.00 98.31 195 THR A CA 1
ATOM 1519 C C . THR A 1 195 ? -11.358 -0.064 4.130 1.00 98.31 195 THR A C 1
ATOM 1521 O O . THR A 1 195 ? -10.199 -0.283 3.785 1.00 98.31 195 THR A O 1
ATOM 1524 N N . THR A 1 196 ? -12.083 -0.994 4.749 1.00 98.38 196 THR A N 1
ATOM 1525 C CA . THR A 1 196 ? -11.539 -2.322 5.077 1.00 98.38 196 THR A CA 1
ATOM 1526 C C . THR A 1 196 ? -11.298 -3.177 3.836 1.00 98.38 196 THR A C 1
ATOM 1528 O O . THR A 1 196 ? -10.311 -3.915 3.785 1.00 98.38 196 THR A O 1
ATOM 1531 N N . LEU A 1 197 ? -12.137 -3.048 2.801 1.00 98.25 197 LEU A N 1
ATOM 1532 C CA . LEU A 1 197 ? -11.901 -3.683 1.504 1.00 98.25 197 LEU A CA 1
ATOM 1533 C C . LEU A 1 197 ? -10.635 -3.138 0.829 1.00 98.25 197 LEU A C 1
ATOM 1535 O O . LEU A 1 197 ? -9.815 -3.924 0.349 1.00 98.25 197 LEU A O 1
ATOM 1539 N N . PHE A 1 198 ? -10.448 -1.816 0.840 1.00 98.19 198 PHE A N 1
ATOM 1540 C CA . PHE A 1 198 ? -9.244 -1.165 0.328 1.00 98.19 198 PHE A CA 1
ATOM 1541 C C . PHE A 1 198 ? -7.982 -1.682 1.032 1.00 98.19 198 PHE A C 1
ATOM 1543 O O . PHE A 1 198 ? -7.069 -2.169 0.365 1.00 98.19 198 PHE A O 1
ATOM 1550 N N . ILE A 1 199 ? -7.965 -1.681 2.372 1.00 98.31 199 ILE A N 1
ATOM 1551 C CA . ILE A 1 199 ? -6.831 -2.178 3.170 1.00 98.31 199 ILE A CA 1
ATOM 1552 C C . ILE A 1 199 ? -6.485 -3.621 2.782 1.00 98.31 199 ILE A C 1
ATOM 1554 O O . ILE A 1 199 ? -5.339 -3.909 2.445 1.00 98.31 199 ILE A O 1
ATOM 1558 N N . ARG A 1 200 ? -7.475 -4.524 2.747 1.00 98.12 200 ARG A N 1
ATOM 1559 C CA . ARG A 1 200 ? -7.242 -5.934 2.384 1.00 98.12 200 ARG A CA 1
ATOM 1560 C C . ARG A 1 200 ? -6.779 -6.122 0.945 1.00 98.12 200 ARG A C 1
ATOM 1562 O O . ARG A 1 200 ? -6.120 -7.117 0.651 1.00 98.12 200 ARG A O 1
ATOM 1569 N N . THR A 1 201 ? -7.175 -5.232 0.041 1.00 96.50 201 THR A N 1
ATOM 1570 C CA . THR A 1 201 ? -6.749 -5.278 -1.363 1.00 96.50 201 THR A CA 1
ATOM 1571 C C . THR A 1 201 ? -5.275 -4.910 -1.476 1.00 96.50 201 THR A C 1
ATOM 1573 O O . THR A 1 201 ? -4.515 -5.633 -2.119 1.00 96.50 201 THR A O 1
ATOM 1576 N N . ILE A 1 202 ? -4.853 -3.848 -0.784 1.00 96.31 202 ILE A N 1
ATOM 1577 C CA . ILE A 1 202 ? -3.450 -3.428 -0.744 1.00 96.31 202 ILE A CA 1
ATOM 1578 C C . ILE A 1 202 ? -2.570 -4.460 -0.027 1.00 96.31 202 ILE A C 1
ATOM 1580 O O . ILE A 1 202 ? -1.497 -4.782 -0.533 1.00 96.31 202 ILE A O 1
ATOM 1584 N N . ASP A 1 203 ? -3.029 -5.023 1.094 1.00 95.25 203 ASP A N 1
ATOM 1585 C CA . ASP A 1 203 ? -2.305 -6.070 1.830 1.00 95.25 203 ASP A CA 1
ATOM 1586 C C . ASP A 1 203 ? -2.041 -7.295 0.941 1.00 95.25 203 ASP A C 1
ATOM 1588 O O . ASP A 1 203 ? -0.904 -7.739 0.791 1.00 95.25 203 ASP A O 1
ATOM 1592 N N . ARG A 1 204 ? -3.086 -7.784 0.254 1.00 92.50 204 ARG A N 1
ATOM 1593 C CA . ARG A 1 204 ? -2.976 -8.906 -0.690 1.00 92.50 204 ARG A CA 1
ATOM 1594 C C . ARG A 1 204 ? -2.038 -8.595 -1.848 1.00 92.50 204 ARG A C 1
ATOM 1596 O O . ARG A 1 204 ? -1.202 -9.427 -2.187 1.00 92.50 204 ARG A O 1
ATOM 1603 N N . TRP A 1 205 ? -2.167 -7.413 -2.449 1.00 93.19 205 TRP A N 1
ATOM 1604 C CA . TRP A 1 205 ? -1.279 -6.965 -3.522 1.00 93.19 205 TRP A CA 1
ATOM 1605 C C . TRP A 1 205 ? 0.189 -6.957 -3.069 1.00 93.19 205 TRP A C 1
ATOM 1607 O O . TRP A 1 205 ? 1.056 -7.477 -3.775 1.00 93.19 205 TRP A O 1
ATOM 1617 N N . PHE A 1 206 ? 0.466 -6.436 -1.871 1.00 91.56 206 PHE A N 1
ATOM 1618 C CA . PHE A 1 206 ? 1.820 -6.375 -1.330 1.00 91.56 206 PHE A CA 1
ATOM 1619 C C . PHE A 1 206 ? 2.382 -7.767 -1.014 1.00 91.56 206 PHE A C 1
ATOM 1621 O O . PHE A 1 206 ? 3.533 -8.049 -1.347 1.00 91.56 206 PHE A O 1
ATOM 1628 N N . ASP A 1 207 ? 1.573 -8.651 -0.427 1.00 87.75 207 ASP A N 1
ATOM 1629 C CA . ASP A 1 207 ? 1.969 -10.028 -0.119 1.00 87.75 207 ASP A CA 1
ATOM 1630 C C . ASP A 1 207 ? 2.309 -10.838 -1.378 1.00 87.75 207 ASP A C 1
ATOM 1632 O O . ASP A 1 207 ? 3.313 -11.553 -1.384 1.00 87.75 207 ASP A O 1
ATOM 1636 N N . ILE A 1 208 ? 1.524 -10.683 -2.453 1.00 84.44 208 ILE A N 1
ATOM 1637 C CA . ILE A 1 208 ? 1.774 -11.350 -3.740 1.00 84.44 208 ILE A CA 1
ATOM 1638 C C . ILE A 1 208 ? 3.130 -10.917 -4.307 1.00 84.44 208 ILE A C 1
ATOM 1640 O O . ILE A 1 208 ? 3.959 -11.759 -4.664 1.00 84.44 208 ILE A O 1
ATOM 1644 N N . LEU A 1 209 ? 3.372 -9.603 -4.362 1.00 83.12 209 LEU A N 1
ATOM 1645 C CA . LEU A 1 209 ? 4.578 -9.041 -4.974 1.00 83.12 209 LEU A CA 1
ATOM 1646 C C . LEU A 1 209 ? 5.831 -9.156 -4.100 1.00 83.12 209 LEU A C 1
ATOM 1648 O O . LEU A 1 209 ? 6.944 -9.015 -4.603 1.00 83.12 209 LEU A O 1
ATOM 1652 N N . ASN A 1 210 ? 5.670 -9.413 -2.803 1.00 82.56 210 ASN A N 1
ATOM 1653 C CA . ASN A 1 210 ? 6.772 -9.601 -1.863 1.00 82.56 210 ASN A CA 1
ATOM 1654 C C . ASN A 1 210 ? 6.865 -11.049 -1.345 1.00 82.56 210 ASN A C 1
ATOM 1656 O O . ASN A 1 210 ? 7.477 -11.311 -0.303 1.00 82.56 210 ASN A O 1
ATOM 1660 N N . SER A 1 211 ? 6.275 -12.005 -2.067 1.00 76.31 211 SER A N 1
ATOM 1661 C CA . SER A 1 211 ? 6.399 -13.428 -1.762 1.00 76.31 211 SER A CA 1
ATOM 1662 C C . SER A 1 211 ? 7.843 -13.895 -1.995 1.00 76.31 211 SER A C 1
ATOM 1664 O O . SER A 1 211 ? 8.402 -13.800 -3.083 1.00 76.31 211 SER A O 1
ATOM 1666 N N . ARG A 1 212 ? 8.494 -14.373 -0.929 1.00 66.69 212 ARG A N 1
ATOM 1667 C CA . ARG A 1 212 ? 9.891 -14.860 -0.959 1.00 66.69 212 ARG A CA 1
ATOM 1668 C C . ARG A 1 212 ? 10.038 -16.304 -0.493 1.00 66.69 212 ARG A C 1
ATOM 1670 O O . ARG A 1 212 ? 11.144 -16.831 -0.476 1.00 66.69 212 ARG A O 1
ATOM 1677 N N . ASN A 1 213 ? 8.941 -16.933 -0.068 1.00 64.38 213 ASN A N 1
ATOM 1678 C CA . ASN A 1 213 ? 8.965 -18.260 0.530 1.00 64.38 213 ASN A CA 1
ATOM 1679 C C . ASN A 1 213 ? 8.374 -19.303 -0.440 1.00 64.38 213 ASN A C 1
ATOM 1681 O O . ASN A 1 213 ? 7.168 -19.265 -0.695 1.00 64.38 213 ASN A O 1
ATOM 1685 N N . PRO A 1 214 ? 9.169 -20.277 -0.922 1.00 59.72 214 PRO A N 1
ATOM 1686 C CA . PRO A 1 214 ? 8.674 -21.405 -1.723 1.00 59.72 214 PRO A CA 1
ATOM 1687 C C . PRO A 1 214 ? 7.587 -22.238 -1.018 1.00 59.72 214 PRO A C 1
ATOM 1689 O O . PRO A 1 214 ? 6.738 -22.848 -1.674 1.00 59.72 214 PRO A O 1
ATOM 1692 N N . HIS A 1 215 ? 7.599 -22.229 0.319 1.00 60.03 215 HIS A N 1
ATOM 1693 C CA . HIS A 1 215 ? 6.618 -22.866 1.202 1.00 60.03 215 HIS A CA 1
ATOM 1694 C C . HIS A 1 215 ? 5.612 -21.869 1.794 1.00 60.03 215 HIS A C 1
ATOM 1696 O O . HIS A 1 215 ? 4.921 -22.188 2.760 1.00 60.03 215 HIS A O 1
ATOM 1702 N N . GLY A 1 216 ? 5.546 -20.642 1.266 1.00 61.03 216 GLY A N 1
ATOM 1703 C CA . GLY A 1 216 ? 4.526 -19.684 1.671 1.00 61.03 216 GLY A CA 1
ATOM 1704 C C . GLY A 1 216 ? 3.132 -20.274 1.459 1.00 61.03 216 GLY A C 1
ATOM 1705 O O . GLY A 1 216 ? 2.908 -21.031 0.517 1.00 61.03 216 GLY A O 1
ATOM 1706 N N . VAL A 1 217 ? 2.201 -19.943 2.349 1.00 60.97 217 VAL A N 1
ATOM 1707 C CA . VAL A 1 217 ? 0.800 -20.375 2.265 1.00 60.97 217 VAL A CA 1
ATOM 1708 C C . VAL A 1 217 ? -0.049 -19.192 1.798 1.00 60.97 217 VAL A C 1
ATOM 1710 O O . VAL A 1 217 ? 0.215 -18.045 2.169 1.00 60.97 217 VAL A O 1
ATOM 1713 N N . GLY A 1 218 ? -1.061 -19.457 0.970 1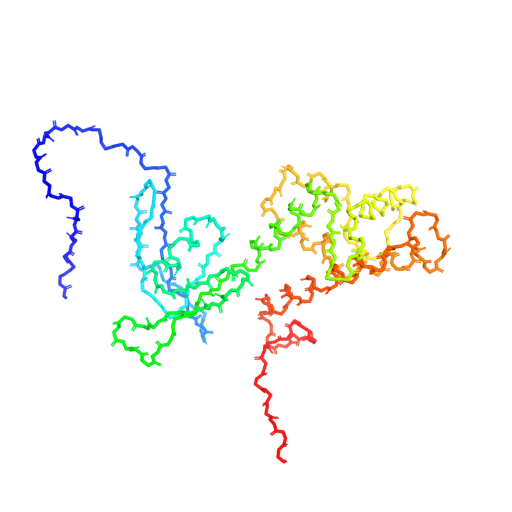.00 75.81 218 GLY A N 1
ATOM 1714 C CA . GLY A 1 218 ? -1.958 -18.425 0.443 1.00 75.81 218 GLY A CA 1
ATOM 1715 C C . GLY A 1 218 ? -1.233 -17.407 -0.442 1.00 75.81 218 GLY A C 1
ATOM 1716 O O . GLY A 1 218 ? -0.387 -17.775 -1.255 1.00 75.81 218 GLY A O 1
ATOM 1717 N N . TYR A 1 219 ? -1.535 -16.118 -0.269 1.00 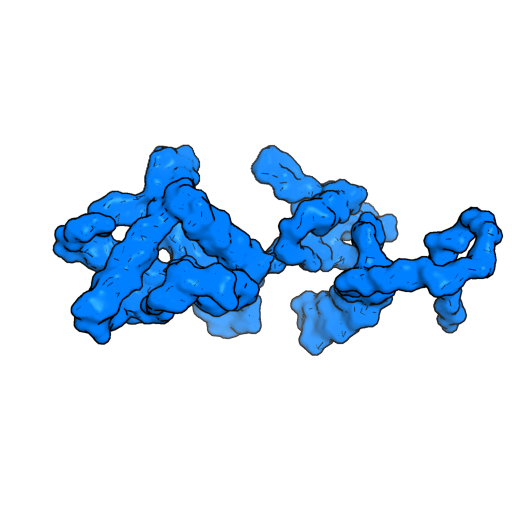68.44 219 TYR A N 1
ATOM 1718 C CA . TYR A 1 219 ? -0.981 -15.024 -1.087 1.00 68.44 219 TYR A CA 1
ATOM 1719 C C . TYR A 1 219 ? 0.523 -14.785 -0.905 1.00 68.44 219 TYR A C 1
ATOM 1721 O O . TYR A 1 219 ? 1.137 -14.123 -1.730 1.00 68.44 219 TYR A O 1
ATOM 1729 N N . LYS A 1 220 ? 1.124 -15.353 0.147 1.00 66.62 220 LYS A N 1
ATOM 1730 C CA . LYS A 1 220 ? 2.573 -15.297 0.398 1.00 66.62 220 LYS A CA 1
ATOM 1731 C C . LYS A 1 220 ? 3.339 -16.441 -0.269 1.00 66.62 220 LYS A C 1
ATOM 1733 O O . LYS A 1 220 ? 4.563 -16.506 -0.138 1.00 66.62 220 LYS A O 1
ATOM 1738 N N . SER A 1 221 ? 2.627 -17.376 -0.902 1.00 62.66 221 SER A N 1
ATOM 1739 C CA . SER A 1 221 ? 3.223 -18.450 -1.698 1.00 62.66 221 SER A CA 1
ATOM 1740 C C . SER A 1 221 ? 3.844 -17.892 -2.977 1.00 62.66 221 SER A C 1
ATOM 1742 O O . SER A 1 221 ? 3.417 -16.852 -3.477 1.00 62.66 221 SER A O 1
ATOM 1744 N N . SER A 1 222 ? 4.860 -18.574 -3.509 1.00 59.50 222 SER A N 1
ATOM 1745 C CA . SER A 1 222 ? 5.400 -18.223 -4.822 1.00 59.50 222 SER A CA 1
ATOM 1746 C C . SER A 1 222 ? 4.312 -18.330 -5.892 1.00 59.50 222 SER A C 1
ATOM 1748 O O . SER A 1 222 ? 3.513 -19.268 -5.880 1.00 59.50 222 SER A O 1
ATOM 1750 N N . LEU A 1 223 ? 4.292 -17.391 -6.843 1.00 62.59 223 LEU A N 1
ATOM 1751 C CA . LEU A 1 223 ? 3.404 -17.472 -8.001 1.00 62.59 223 LEU A CA 1
ATOM 1752 C C . LEU A 1 223 ? 3.720 -18.753 -8.786 1.00 62.59 223 LEU A C 1
ATOM 1754 O O . LEU A 1 223 ? 4.795 -18.898 -9.367 1.00 62.59 223 LEU A O 1
ATOM 1758 N N . ARG A 1 224 ? 2.788 -19.709 -8.779 1.00 59.09 224 ARG A N 1
ATOM 1759 C CA . ARG A 1 224 ? 2.903 -20.964 -9.532 1.00 59.09 224 ARG A CA 1
ATOM 1760 C C . ARG A 1 224 ? 2.145 -20.825 -10.844 1.00 59.09 224 ARG A C 1
ATOM 1762 O O . ARG A 1 224 ? 1.039 -20.293 -10.869 1.00 59.09 224 ARG A O 1
ATOM 1769 N N . SER A 1 225 ? 2.720 -21.341 -11.929 1.00 47.97 225 SER A N 1
ATOM 1770 C CA . SER A 1 225 ? 1.977 -21.524 -13.177 1.00 47.97 225 SER A CA 1
ATOM 1771 C C . SER A 1 225 ? 0.755 -22.400 -12.893 1.00 47.97 225 SER A C 1
ATOM 1773 O O . SER A 1 225 ? 0.892 -23.496 -12.339 1.00 47.97 225 SER A O 1
ATOM 1775 N N . ILE A 1 226 ? -0.437 -21.912 -13.250 1.00 43.47 226 ILE A N 1
ATOM 1776 C CA . ILE A 1 226 ? -1.649 -22.728 -13.271 1.00 43.47 226 ILE A CA 1
ATOM 1777 C C . ILE A 1 226 ? -1.413 -23.786 -14.349 1.00 43.47 226 ILE A C 1
ATOM 1779 O O . ILE A 1 226 ? -1.583 -23.529 -15.540 1.00 43.47 226 ILE A O 1
ATOM 1783 N N . LYS A 1 227 ? -0.998 -24.989 -13.943 1.00 37.88 227 LYS A N 1
ATOM 1784 C CA . LYS A 1 227 ? -1.171 -26.161 -14.796 1.00 37.88 227 LYS A CA 1
ATOM 1785 C C . LYS A 1 227 ? -2.674 -26.353 -14.913 1.00 37.88 227 LYS A C 1
ATOM 1787 O O . LYS A 1 227 ? -3.310 -26.818 -13.973 1.00 37.88 227 LYS A O 1
ATOM 1792 N N . CYS A 1 228 ? -3.231 -25.916 -16.038 1.00 34.84 228 CYS A N 1
ATOM 1793 C CA . CYS A 1 228 ? -4.577 -26.279 -16.444 1.00 34.84 228 CYS A CA 1
ATOM 1794 C C . CYS A 1 228 ? -4.651 -27.810 -16.345 1.00 34.84 228 CYS A C 1
ATOM 1796 O O . CYS A 1 228 ? -3.881 -28.503 -17.016 1.00 34.84 228 CYS A O 1
ATOM 1798 N N . LEU A 1 229 ? -5.461 -28.320 -15.415 1.00 36.22 229 LEU A N 1
ATOM 1799 C CA . LEU A 1 229 ? -5.758 -29.744 -15.330 1.00 36.22 229 LEU A CA 1
ATOM 1800 C C . LEU A 1 229 ? -6.385 -30.124 -16.677 1.00 36.22 229 LEU A C 1
ATOM 1802 O O . LEU A 1 229 ? -7.432 -29.586 -17.032 1.00 36.22 229 LEU A O 1
ATOM 1806 N N . ARG A 1 230 ? -5.679 -30.954 -17.448 1.00 34.50 230 ARG A N 1
ATOM 1807 C CA . ARG A 1 230 ? -6.274 -31.708 -18.553 1.00 34.50 230 ARG A CA 1
ATOM 1808 C C . ARG A 1 230 ? -7.081 -32.860 -17.984 1.00 34.50 230 ARG A C 1
ATOM 1810 O O . ARG A 1 230 ? -6.605 -33.436 -16.979 1.00 34.50 230 ARG A O 1
#

Mean predicted aligned error: 11.84 Å

Radius of gyration: 22.95 Å; Cα contacts (8 Å, |Δi|>4): 273; chains: 1; bounding box: 63×57×57 Å

Organism: Schizaphis graminum (NCBI:txid13262)

Foldseek 3Di:
DDDDPDDPDDDDDDPDPCPPAQPDKDWDKDADPVDGDIDTPDMDRDDADEDDADQEAEDLDDPRVQVRCVVQPAHCDPVDGRQWHAHPVGRVGIYGYDYDLLNVLLVVLVVCLVVQWDADPVRAIQGPVLLVVQQVVCVVVVHHQPAPRHPCLNVCVVPSSDSVSSLRSLDLSSLVSLVVCCVVVPPPSVSCVVNSVRSHVSNLVSLQVPQDDCPDPDSNHDDDPPPPDD

pLDDT: mean 78.42, std 20.22, range [25.09, 98.38]